Protein AF-A0A962DKM2-F1 (afdb_monomer)

pLDDT: mean 96.48, std 3.52, range [67.44, 98.88]

Solvent-accessible surface area (backbone atoms only — not comparable to full-atom values): 12649 Å² total; per-residue (Å²): 102,59,80,51,62,28,50,78,74,61,40,82,75,73,42,46,67,55,30,31,30,33,75,47,81,51,30,32,48,28,97,83,24,43,56,52,39,40,40,31,45,58,70,40,91,52,26,24,33,35,40,35,43,37,40,41,77,65,50,57,64,48,59,46,100,91,48,75,34,83,58,64,44,79,69,43,56,29,37,32,33,25,34,65,81,43,91,87,42,51,77,78,46,73,25,74,50,91,85,51,58,58,28,64,48,77,48,75,44,59,49,66,40,51,37,22,46,34,41,38,56,65,78,75,36,70,42,52,39,39,38,39,41,36,54,38,56,7,73,52,65,10,73,38,33,37,73,72,13,23,26,34,80,49,60,26,15,78,75,35,39,30,75,52,64,45,52,60,49,47,80,83,70,72,32,38,13,28,71,38,40,36,43,71,71,69,76,88,46,60,15,46,72,65,20,53,52,45,44,60,72,28,52,76,32,70,38,65,68,46,27,22,49,38,63,83,50,58,12,45,73,69,24,51,51,50,42,60,76,33,55,75,33,57,50,37,54,42,40,57,40,129

Structure (mmCIF, N/CA/C/O backbone):
data_AF-A0A962DKM2-F1
#
_entry.id   AF-A0A962DKM2-F1
#
loop_
_atom_site.group_PDB
_atom_site.id
_atom_site.type_symbol
_atom_site.label_atom_id
_atom_site.label_alt_id
_atom_site.label_comp_id
_atom_site.label_asym_id
_atom_site.label_entity_id
_atom_site.label_seq_id
_atom_site.pdbx_PDB_ins_code
_atom_site.Cartn_x
_atom_site.Cartn_y
_atom_site.Cartn_z
_atom_site.occupancy
_atom_site.B_iso_or_equiv
_atom_site.auth_seq_id
_atom_site.auth_comp_id
_atom_site.auth_asym_id
_atom_site.auth_atom_id
_atom_site.pdbx_PDB_model_num
ATOM 1 N N . GLY A 1 1 ? -15.759 -1.237 -0.785 1.00 67.44 1 GLY A N 1
ATOM 2 C CA . GLY A 1 1 ? -16.765 -2.069 -0.108 1.00 67.44 1 GLY A CA 1
ATOM 3 C C . GLY A 1 1 ? -17.622 -1.193 0.771 1.00 67.44 1 GLY A C 1
ATOM 4 O O . GLY A 1 1 ? -17.519 0.024 0.666 1.00 67.44 1 GLY A O 1
ATOM 5 N N . GLY A 1 2 ? -18.477 -1.811 1.579 1.00 91.31 2 GLY A N 1
ATOM 6 C CA . GLY A 1 2 ? -19.271 -1.132 2.603 1.00 91.31 2 GLY A CA 1
ATOM 7 C C . GLY A 1 2 ? -18.749 -1.424 4.008 1.00 91.31 2 GLY A C 1
ATOM 8 O O . GLY A 1 2 ? -17.611 -1.877 4.164 1.00 91.31 2 GLY A O 1
ATOM 9 N N . GLU A 1 3 ? -19.614 -1.180 4.986 1.00 95.81 3 GLU A N 1
ATOM 10 C CA . GLU A 1 3 ? -19.409 -1.520 6.393 1.00 95.81 3 GLU A CA 1
ATOM 11 C C . GLU A 1 3 ? -19.300 -3.039 6.582 1.00 95.81 3 GLU A C 1
ATOM 13 O O . GLU A 1 3 ? -20.071 -3.800 5.985 1.00 95.81 3 GLU A O 1
ATOM 18 N N . GLN A 1 4 ? -18.325 -3.486 7.371 1.00 96.88 4 GLN A N 1
ATOM 19 C CA . GLN A 1 4 ? -18.063 -4.896 7.640 1.00 96.88 4 GLN A CA 1
ATOM 20 C C . GLN A 1 4 ? -17.583 -5.078 9.074 1.00 96.88 4 GLN A C 1
ATOM 22 O O . GLN A 1 4 ? -16.469 -4.683 9.398 1.00 96.88 4 GLN A O 1
ATOM 27 N N . ALA A 1 5 ? -18.411 -5.744 9.875 1.00 95.81 5 ALA A N 1
ATOM 28 C CA . ALA A 1 5 ? -18.159 -5.975 11.287 1.00 95.81 5 ALA A CA 1
ATOM 29 C C . ALA A 1 5 ? -16.862 -6.761 11.557 1.00 95.81 5 ALA A C 1
ATOM 31 O O . ALA A 1 5 ? -16.399 -7.571 10.736 1.00 95.81 5 ALA A O 1
ATOM 32 N N . SER A 1 6 ? -16.336 -6.579 12.763 1.00 97.38 6 SER A N 1
ATOM 33 C CA . SER A 1 6 ? -15.312 -7.439 13.349 1.00 97.38 6 SER A CA 1
ATOM 34 C C . SER A 1 6 ? -15.795 -8.891 13.543 1.00 97.38 6 SER A C 1
ATOM 36 O O . SER A 1 6 ? -16.991 -9.207 13.525 1.00 97.38 6 SER A O 1
ATOM 38 N N . THR A 1 7 ? -14.854 -9.814 13.746 1.00 96.81 7 THR A N 1
ATOM 39 C CA . THR A 1 7 ? -15.156 -11.215 14.092 1.00 96.81 7 THR A CA 1
ATOM 40 C C . THR A 1 7 ? -15.912 -11.305 15.420 1.00 96.81 7 THR A C 1
ATOM 42 O O . THR A 1 7 ? -16.843 -12.100 15.558 1.00 96.81 7 THR A O 1
ATOM 45 N N . GLU A 1 8 ? -15.532 -10.475 16.387 1.00 95.88 8 GLU A N 1
ATOM 46 C CA . GLU A 1 8 ? -16.122 -10.386 17.719 1.00 95.88 8 GLU A CA 1
ATOM 47 C C . GLU A 1 8 ? -17.570 -9.871 17.676 1.00 95.88 8 GLU A C 1
ATOM 49 O O . GLU A 1 8 ? -18.394 -10.317 18.475 1.00 95.88 8 GLU A O 1
ATOM 54 N N . ASP A 1 9 ? -17.913 -9.059 16.673 1.00 94.25 9 ASP A N 1
ATOM 55 C CA . ASP A 1 9 ? -19.278 -8.587 16.396 1.00 94.25 9 ASP A CA 1
ATOM 56 C C . ASP A 1 9 ? -20.065 -9.492 15.438 1.00 94.25 9 ASP A C 1
ATOM 58 O O . ASP A 1 9 ? -21.135 -9.137 14.938 1.00 94.25 9 ASP A O 1
ATOM 62 N N . GLY A 1 10 ? -19.576 -10.714 15.217 1.00 90.69 10 GLY A N 1
ATOM 63 C CA . GLY A 1 10 ? -20.322 -11.761 14.531 1.00 90.69 10 GLY A CA 1
ATOM 64 C C . GLY A 1 10 ? -20.208 -11.728 13.011 1.00 90.69 10 GLY A C 1
ATOM 65 O O . GLY A 1 10 ? -2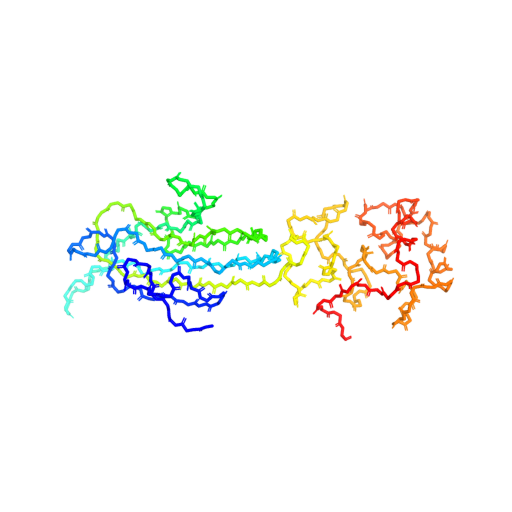1.120 -12.208 12.330 1.00 90.69 10 GLY A O 1
ATOM 66 N N . ASN A 1 11 ? -19.104 -11.211 12.459 1.00 90.81 11 ASN A N 1
ATOM 67 C CA . ASN A 1 11 ? -18.822 -11.326 11.031 1.00 90.81 11 ASN A CA 1
ATOM 68 C C . ASN A 1 11 ? -18.795 -12.795 10.572 1.00 90.81 11 ASN A C 1
ATOM 70 O O . ASN A 1 11 ? -17.815 -13.524 10.729 1.00 90.81 11 ASN A O 1
ATOM 74 N N . ALA A 1 12 ? -19.898 -13.218 9.956 1.00 76.75 12 ALA A N 1
ATOM 75 C CA . ALA A 1 12 ? -20.109 -14.584 9.497 1.00 76.75 12 ALA A CA 1
ATOM 76 C C . ALA A 1 12 ? -19.355 -14.924 8.199 1.00 76.75 12 ALA A C 1
ATOM 78 O O . ALA A 1 12 ? -19.291 -16.097 7.831 1.00 76.75 12 ALA A O 1
ATOM 79 N N . ALA A 1 13 ? -18.807 -13.929 7.490 1.00 77.50 13 ALA A N 1
ATOM 80 C CA . ALA A 1 13 ? -18.103 -14.149 6.228 1.00 77.50 13 ALA A CA 1
ATOM 81 C C . ALA A 1 13 ? -16.715 -14.785 6.423 1.00 77.50 13 ALA A C 1
ATOM 83 O O . ALA A 1 13 ? -16.142 -15.305 5.468 1.00 77.50 13 ALA A O 1
ATOM 84 N N . GLY A 1 14 ? -16.166 -14.749 7.642 1.00 84.62 14 GLY A N 1
ATOM 85 C CA . GLY A 1 14 ? -14.842 -15.282 7.974 1.00 84.62 14 GLY A CA 1
ATOM 86 C C . GLY A 1 14 ? -13.675 -14.399 7.518 1.00 84.62 14 GLY A C 1
ATOM 87 O O . GLY A 1 14 ? -12.676 -14.344 8.224 1.00 84.62 14 GLY A O 1
ATOM 88 N N . SER A 1 15 ? -13.824 -13.664 6.412 1.00 95.19 15 SER A N 1
ATOM 89 C CA . SER A 1 15 ? -12.921 -12.595 5.973 1.00 95.19 15 SER A CA 1
ATOM 90 C C . SER A 1 15 ? -13.709 -11.361 5.548 1.00 95.19 15 SER A C 1
ATOM 92 O O . SER A 1 15 ? -14.813 -11.464 5.009 1.00 95.19 15 SER A O 1
ATOM 94 N N . VAL A 1 16 ? -13.119 -10.185 5.746 1.00 97.12 16 VAL A N 1
ATOM 95 C CA . VAL A 1 16 ? -13.608 -8.945 5.149 1.00 97.12 16 VAL A CA 1
ATOM 96 C C . VAL A 1 16 ? -13.233 -8.854 3.666 1.00 97.12 16 VAL A C 1
ATOM 98 O O . VAL A 1 16 ? -12.337 -9.526 3.164 1.00 97.12 16 VAL A O 1
ATOM 101 N N . SER A 1 17 ? -13.918 -7.976 2.947 1.00 96.31 17 SER A N 1
ATOM 102 C CA . SER A 1 17 ? -13.605 -7.572 1.579 1.00 96.31 17 SER A CA 1
ATOM 103 C C . SER A 1 17 ? -12.292 -6.793 1.546 1.00 96.31 17 SER A C 1
ATOM 105 O O . SER A 1 17 ? -11.992 -6.045 2.476 1.00 96.31 17 SER A O 1
ATOM 107 N N . GLY A 1 18 ? -11.574 -6.840 0.421 1.00 96.19 18 GLY A N 1
ATOM 108 C CA . GLY A 1 18 ? -10.304 -6.121 0.267 1.00 96.19 18 GLY A CA 1
ATOM 109 C C . GLY A 1 18 ? -10.399 -4.591 0.315 1.00 96.19 18 GLY A C 1
ATOM 110 O O . GLY A 1 18 ? -9.376 -3.933 0.362 1.00 96.19 18 GLY A O 1
ATOM 111 N N . ARG A 1 19 ? -11.593 -3.993 0.312 1.00 97.25 19 ARG A N 1
ATOM 112 C CA . ARG A 1 19 ? -11.799 -2.563 0.599 1.00 97.25 19 ARG A CA 1
ATOM 113 C C . ARG A 1 19 ? -13.041 -2.417 1.464 1.00 97.25 19 ARG A C 1
ATOM 115 O O . ARG A 1 19 ? -14.098 -2.910 1.053 1.00 97.25 19 ARG A O 1
ATOM 122 N N . GLY A 1 20 ? -12.967 -1.707 2.580 1.00 97.50 20 GLY A N 1
ATOM 123 C CA . GLY A 1 20 ? -14.097 -1.576 3.496 1.00 97.50 20 GLY A CA 1
ATOM 124 C C . GLY A 1 20 ? -13.836 -0.624 4.651 1.00 97.50 20 GLY A C 1
ATOM 125 O O . GLY A 1 20 ? -12.782 0.005 4.730 1.00 97.50 20 GLY A O 1
ATOM 126 N N . PHE A 1 21 ? -14.834 -0.524 5.517 1.00 98.44 21 PHE A N 1
ATOM 127 C CA . PHE A 1 21 ? -14.711 0.135 6.804 1.00 98.44 21 PHE A CA 1
ATOM 128 C C . PHE A 1 21 ? -15.531 -0.614 7.854 1.00 98.44 21 PHE A C 1
ATOM 130 O O . PHE A 1 21 ? -16.374 -1.438 7.498 1.00 98.44 21 PHE A O 1
ATOM 137 N N . ASP A 1 22 ? -15.301 -0.306 9.121 1.00 98.12 22 ASP A N 1
ATOM 138 C CA . ASP A 1 22 ? -16.180 -0.654 10.228 1.00 98.12 22 ASP A CA 1
ATOM 139 C C . ASP A 1 22 ? -16.327 0.540 11.168 1.00 98.12 22 ASP A C 1
ATOM 141 O O . ASP A 1 22 ? -15.385 1.321 11.351 1.00 98.12 22 ASP A O 1
ATOM 145 N N . TYR A 1 23 ? -17.514 0.679 11.743 1.00 97.81 23 TYR A N 1
ATOM 146 C CA . TYR A 1 23 ? -17.768 1.567 12.863 1.00 97.81 23 TYR A CA 1
ATOM 147 C C . TYR A 1 23 ? -18.246 0.720 14.037 1.00 97.81 23 TYR A C 1
ATOM 149 O O . TYR A 1 23 ? -19.378 0.241 14.054 1.00 97.81 23 TYR A O 1
ATOM 157 N N . ASP A 1 24 ? -17.388 0.575 15.042 1.00 97.50 24 ASP A N 1
ATOM 158 C CA . ASP A 1 24 ? -17.732 -0.128 16.271 1.00 97.50 24 ASP A CA 1
ATOM 159 C C . ASP A 1 24 ? -18.210 0.906 17.303 1.00 97.50 24 ASP A C 1
ATOM 161 O O . ASP A 1 24 ? -17.408 1.717 17.776 1.00 97.50 24 ASP A O 1
ATOM 165 N N . PRO A 1 25 ? -19.505 0.919 17.671 1.00 96.38 25 PRO A N 1
ATOM 166 C CA . PRO A 1 25 ? -20.055 1.895 18.609 1.00 96.38 25 PRO A CA 1
ATOM 167 C C . PRO A 1 25 ? -19.719 1.586 20.080 1.00 96.38 25 PRO A C 1
ATOM 169 O O . PRO A 1 25 ? -20.103 2.346 20.979 1.00 96.38 25 PRO A O 1
ATOM 172 N N . ALA A 1 26 ? -19.117 0.429 20.375 1.00 95.94 26 ALA A N 1
ATOM 173 C CA . ALA A 1 26 ? -18.930 -0.061 21.731 1.00 95.94 26 ALA A CA 1
ATOM 174 C C . ALA A 1 26 ? -17.726 -1.009 21.844 1.00 95.94 26 ALA A C 1
ATOM 176 O O . ALA A 1 26 ? -17.884 -2.222 21.968 1.00 95.94 26 ALA A O 1
ATOM 177 N N . PHE A 1 27 ? -16.545 -0.416 22.010 1.00 98.00 27 PHE A N 1
ATOM 178 C CA . PHE A 1 27 ? -15.256 -1.082 2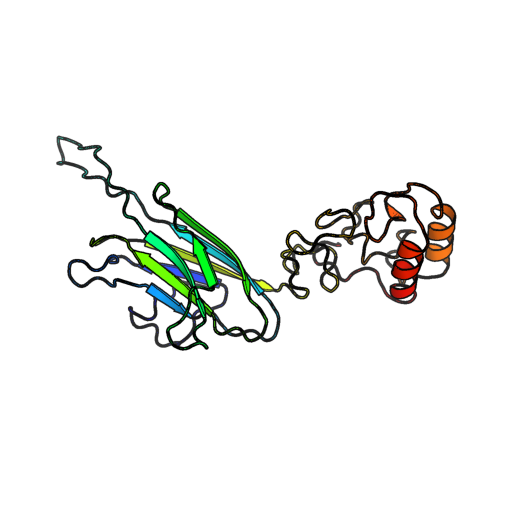2.167 1.00 98.00 27 PHE A CA 1
ATOM 179 C C . PHE A 1 27 ? -14.538 -0.715 23.480 1.00 98.00 27 PHE A C 1
ATOM 181 O O . PHE A 1 27 ? -14.859 0.282 24.125 1.00 98.00 27 PHE A O 1
ATOM 188 N N . GLY A 1 28 ? -13.556 -1.516 23.904 1.00 96.81 28 GLY A N 1
ATOM 189 C CA . GLY A 1 28 ? -12.633 -1.195 25.005 1.00 96.81 28 GLY A CA 1
ATOM 190 C C . GLY A 1 28 ? -12.729 -2.110 26.235 1.00 96.81 28 GLY A C 1
ATOM 191 O O . GLY A 1 28 ? -12.016 -1.910 27.224 1.00 96.81 28 GLY A O 1
ATOM 192 N N . GLY A 1 29 ? -13.563 -3.150 26.196 1.00 96.69 29 GLY A N 1
ATOM 193 C CA . GLY A 1 29 ? -13.686 -4.168 27.244 1.00 96.69 29 GLY A CA 1
ATOM 194 C C . GLY A 1 29 ? -14.472 -3.768 28.500 1.00 96.69 29 GLY A C 1
ATOM 195 O O . GLY A 1 29 ? -14.493 -4.547 29.456 1.00 96.69 29 GLY A O 1
ATOM 196 N N . ALA A 1 30 ? -15.090 -2.583 28.555 1.00 97.12 30 ALA A N 1
ATOM 197 C CA . ALA A 1 30 ? -15.966 -2.186 29.660 1.00 97.12 30 ALA A CA 1
ATOM 198 C C . ALA A 1 30 ? -17.448 -2.378 29.320 1.00 97.12 30 ALA A C 1
ATOM 200 O O . ALA A 1 30 ? -17.891 -2.194 28.194 1.00 97.12 30 ALA A O 1
ATOM 201 N N . SER A 1 31 ? -18.271 -2.662 30.332 1.00 95.25 31 SER A N 1
ATOM 202 C CA . SER A 1 31 ? -19.731 -2.793 30.159 1.00 95.25 31 SER A CA 1
ATOM 203 C C . SER A 1 31 ? -20.145 -3.820 29.092 1.00 95.25 31 SER A C 1
ATOM 205 O O . SER A 1 31 ? -21.164 -3.643 28.428 1.00 95.25 31 SER A O 1
ATOM 207 N N . GLY A 1 32 ? -19.345 -4.879 28.926 1.00 92.06 32 GLY A N 1
ATOM 208 C CA . GLY A 1 32 ? -19.589 -5.941 27.952 1.00 92.06 32 GLY A CA 1
ATOM 209 C C . GLY A 1 32 ? -19.180 -5.615 26.513 1.00 92.06 32 GLY A C 1
ATOM 210 O O . GLY A 1 32 ? -19.526 -6.401 25.641 1.00 92.06 32 GLY A O 1
ATOM 211 N N . SER A 1 33 ? -18.477 -4.500 26.258 1.00 96.75 33 SER A N 1
ATOM 212 C CA . SER A 1 33 ? -17.869 -4.240 24.946 1.00 96.75 33 SER A CA 1
ATOM 213 C C . SER A 1 33 ? -16.729 -5.204 24.631 1.00 96.75 33 SER A C 1
ATOM 215 O O . SER A 1 33 ? -16.091 -5.756 25.537 1.00 96.75 33 SER A O 1
ATOM 217 N N . ASN A 1 34 ? -16.430 -5.346 23.342 1.00 95.06 34 ASN A N 1
ATOM 218 C CA . ASN A 1 34 ? -15.295 -6.125 22.864 1.00 95.06 34 ASN A CA 1
ATOM 219 C C . ASN A 1 34 ? -13.975 -5.532 23.376 1.00 95.06 34 ASN A C 1
ATOM 221 O O . ASN A 1 34 ? -13.845 -4.320 23.566 1.00 95.06 34 ASN A O 1
ATOM 225 N N . SER A 1 35 ? -12.980 -6.385 23.625 1.00 96.06 35 SER A N 1
ATOM 226 C CA . SER A 1 35 ? -11.614 -5.958 23.980 1.00 96.06 35 SER A CA 1
ATOM 227 C C . SER A 1 35 ? -10.621 -6.051 22.821 1.00 96.06 35 SER A C 1
ATOM 229 O O . SER A 1 35 ? -9.494 -5.581 22.959 1.00 96.06 35 SER A O 1
ATOM 231 N N . ALA A 1 36 ? -11.028 -6.689 21.726 1.00 97.38 36 ALA A N 1
ATOM 232 C CA . ALA A 1 36 ? -10.315 -6.777 20.461 1.00 97.38 36 ALA A CA 1
ATOM 233 C C . ALA A 1 36 ? -11.346 -6.776 19.325 1.00 97.38 36 ALA A C 1
ATOM 235 O O . ALA A 1 36 ? -12.455 -7.269 19.525 1.00 97.38 36 ALA A O 1
ATOM 236 N N . GLY A 1 37 ? -11.005 -6.154 18.201 1.00 98.00 37 GLY A N 1
ATOM 237 C CA . GLY A 1 37 ? -11.806 -6.174 16.979 1.00 98.00 37 GLY A CA 1
ATOM 238 C C . GLY A 1 37 ? -10.942 -6.717 15.853 1.00 98.00 37 GLY A C 1
ATOM 239 O O . GLY A 1 37 ? -9.974 -6.065 15.462 1.00 98.00 37 GLY A O 1
ATOM 240 N N . THR A 1 38 ? -11.243 -7.923 15.382 1.00 98.31 38 THR A N 1
ATOM 241 C CA . THR A 1 38 ? -10.408 -8.684 14.449 1.00 98.31 38 THR A CA 1
ATOM 242 C C . THR A 1 38 ? -11.075 -8.785 13.081 1.00 98.31 38 THR A C 1
ATOM 244 O O . THR A 1 38 ? -12.195 -9.282 12.954 1.00 98.31 38 THR A O 1
ATOM 247 N N . TYR A 1 39 ? -10.346 -8.385 12.040 1.00 98.38 39 TYR A N 1
ATOM 248 C CA . TYR A 1 39 ? -10.807 -8.304 10.655 1.00 98.38 39 TYR A CA 1
ATOM 249 C C . TYR A 1 39 ? -9.883 -9.131 9.750 1.00 98.38 39 TYR A C 1
ATOM 251 O O . TYR A 1 39 ? -8.890 -8.603 9.235 1.00 98.38 39 TYR A O 1
ATOM 259 N N . PRO A 1 40 ? -10.155 -10.437 9.567 1.00 98.25 40 PRO A N 1
ATOM 260 C CA . PRO A 1 40 ? -9.362 -11.278 8.678 1.00 98.25 40 PRO A CA 1
ATOM 261 C C . PRO A 1 40 ? -9.426 -10.761 7.244 1.00 98.25 40 PRO A C 1
ATOM 263 O O . PRO A 1 40 ? -10.507 -10.593 6.682 1.00 98.25 40 PRO A O 1
ATOM 266 N N . LEU A 1 41 ? -8.269 -10.494 6.652 1.00 98.19 41 LEU A N 1
ATOM 267 C CA . LEU A 1 41 ? -8.154 -9.996 5.287 1.00 98.19 41 LEU A CA 1
ATOM 268 C C . LEU A 1 41 ? -8.416 -11.133 4.280 1.00 98.19 41 LEU A C 1
ATOM 270 O O . LEU A 1 41 ? -8.299 -12.314 4.630 1.00 98.19 41 LEU A O 1
ATOM 274 N N . PRO A 1 42 ? -8.801 -10.818 3.030 1.00 97.00 42 PRO A N 1
ATOM 275 C CA . PRO A 1 42 ? -8.869 -11.824 1.980 1.00 97.00 42 PRO A CA 1
ATOM 276 C C . PRO A 1 42 ? -7.468 -12.366 1.668 1.00 97.00 42 PRO A C 1
ATOM 278 O O . PRO A 1 42 ? -6.481 -11.634 1.699 1.00 97.00 42 PRO A O 1
ATOM 281 N N . ILE A 1 43 ? -7.396 -13.655 1.340 1.00 97.12 43 ILE A N 1
ATOM 282 C CA . ILE A 1 43 ? -6.154 -14.309 0.919 1.00 97.12 43 ILE A CA 1
ATOM 283 C C . ILE A 1 43 ? -6.041 -14.164 -0.598 1.00 97.12 43 ILE A C 1
ATOM 285 O O . ILE A 1 43 ? -6.835 -14.744 -1.342 1.00 97.12 43 ILE A O 1
ATOM 289 N N . ASP A 1 44 ? -5.053 -13.403 -1.054 1.00 96.62 44 ASP A N 1
ATOM 290 C CA . ASP A 1 44 ? -4.811 -13.146 -2.472 1.00 96.62 44 ASP A CA 1
ATOM 291 C C . ASP A 1 44 ? -3.626 -13.967 -3.008 1.00 96.62 44 ASP A C 1
ATOM 293 O O . ASP A 1 44 ? -2.670 -14.264 -2.298 1.00 96.62 44 ASP A O 1
ATOM 297 N N . VAL A 1 45 ? -3.676 -14.343 -4.291 1.00 96.75 45 VAL A N 1
ATOM 298 C CA . VAL A 1 45 ? -2.610 -15.123 -4.966 1.00 96.75 45 VAL A CA 1
ATOM 299 C C . VAL A 1 45 ? -1.419 -14.276 -5.418 1.00 96.75 45 VAL A C 1
ATOM 301 O O . VAL A 1 45 ? -0.398 -14.821 -5.831 1.00 96.75 45 VAL A O 1
ATOM 304 N N . LYS A 1 46 ? -1.564 -12.953 -5.364 1.00 96.19 46 LYS A N 1
ATOM 305 C CA . LYS A 1 46 ? -0.526 -11.961 -5.640 1.00 96.19 46 LYS A CA 1
ATOM 306 C C . LYS A 1 46 ? -0.351 -11.066 -4.411 1.00 96.19 46 LYS A C 1
ATOM 308 O O . LYS A 1 46 ? -1.302 -10.973 -3.628 1.00 96.19 46 LYS A O 1
ATOM 313 N N . PRO A 1 47 ? 0.814 -10.420 -4.241 1.00 97.88 47 PRO A N 1
ATOM 314 C CA . PRO A 1 47 ? 0.989 -9.443 -3.180 1.00 97.88 47 PRO A CA 1
ATOM 315 C C . PRO A 1 47 ? -0.004 -8.284 -3.321 1.00 97.88 47 PRO A C 1
ATOM 317 O O . PRO A 1 47 ? -0.554 -8.021 -4.397 1.00 97.88 47 PRO A O 1
ATOM 320 N N . ARG A 1 48 ? -0.297 -7.644 -2.190 1.00 98.25 48 ARG A N 1
ATOM 321 C CA . ARG A 1 48 ? -1.200 -6.497 -2.113 1.00 98.25 48 ARG A CA 1
ATOM 322 C C . ARG A 1 48 ? -0.616 -5.428 -1.217 1.00 98.25 48 ARG A C 1
ATOM 324 O O . ARG A 1 48 ? -0.162 -5.743 -0.122 1.00 98.25 48 ARG A O 1
ATOM 331 N N . LEU A 1 49 ? -0.738 -4.169 -1.605 1.00 98.44 49 LEU A N 1
ATOM 332 C CA . LEU A 1 49 ? -0.453 -3.057 -0.712 1.00 98.44 49 LEU A CA 1
ATOM 333 C C . LEU A 1 49 ? -1.659 -2.813 0.204 1.00 98.44 49 LEU A C 1
ATOM 335 O O . LEU A 1 49 ? -2.744 -2.452 -0.262 1.00 98.44 49 LEU A O 1
ATOM 339 N N . LEU A 1 50 ? -1.475 -3.029 1.506 1.00 98.56 50 LEU A N 1
ATOM 340 C CA . LEU A 1 50 ? -2.446 -2.707 2.547 1.00 98.56 50 LEU A CA 1
ATOM 341 C C . LEU A 1 50 ? -2.257 -1.268 3.000 1.00 98.56 50 LEU A C 1
ATOM 343 O O . LEU A 1 50 ? -1.183 -0.890 3.465 1.00 98.56 50 LEU A O 1
ATOM 347 N N . THR A 1 51 ? -3.346 -0.511 2.962 1.00 98.06 51 THR A N 1
ATOM 348 C CA . THR A 1 51 ? -3.479 0.759 3.668 1.00 98.06 51 THR A CA 1
ATOM 349 C C . THR A 1 51 ? -4.650 0.657 4.637 1.00 98.06 51 THR A C 1
ATOM 351 O O . THR A 1 51 ? -5.730 0.186 4.276 1.00 98.06 51 THR A O 1
ATOM 354 N N . ALA A 1 52 ? -4.436 1.042 5.892 1.00 98.62 52 ALA A N 1
ATOM 355 C CA . ALA A 1 52 ? -5.470 1.026 6.917 1.00 98.62 52 ALA A CA 1
ATOM 356 C C . ALA A 1 52 ? -5.317 2.211 7.870 1.00 98.62 52 ALA A C 1
ATOM 358 O O . ALA A 1 52 ? -4.198 2.590 8.214 1.00 98.62 52 ALA A O 1
ATOM 359 N N . ALA A 1 53 ? -6.449 2.760 8.301 1.00 98.75 53 ALA A N 1
ATOM 360 C CA . ALA A 1 53 ? -6.525 3.867 9.241 1.00 98.75 53 ALA A CA 1
ATOM 361 C C . ALA A 1 53 ? -7.603 3.582 10.290 1.00 98.75 53 ALA A C 1
ATOM 363 O O . ALA A 1 53 ? -8.775 3.391 9.958 1.00 98.75 53 ALA A O 1
ATOM 364 N N . LEU A 1 54 ? -7.194 3.564 11.552 1.00 98.88 54 LEU A N 1
ATOM 365 C CA . LEU A 1 54 ? -8.052 3.545 12.729 1.00 98.88 54 LEU A CA 1
ATOM 366 C C . LEU A 1 54 ? -8.141 4.971 13.268 1.00 98.88 54 LEU A C 1
ATOM 368 O O . LEU A 1 54 ? -7.117 5.628 13.421 1.00 98.88 54 LEU A O 1
ATOM 372 N N . VAL A 1 55 ? -9.346 5.444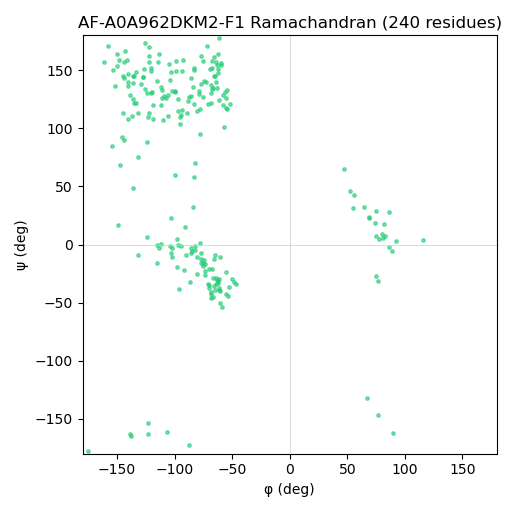 13.569 1.00 98.69 55 VAL A N 1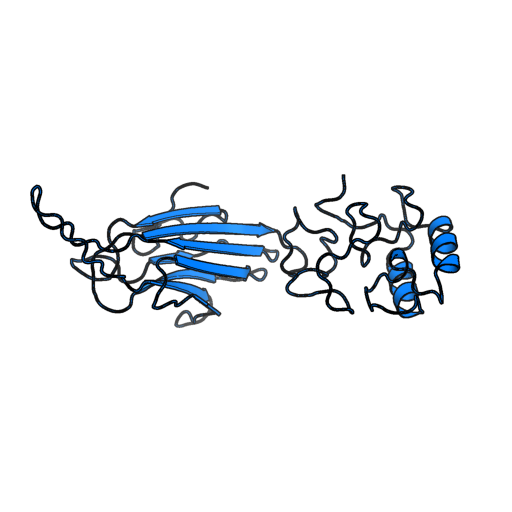
ATOM 373 C CA . VAL A 1 55 ? -9.596 6.794 14.086 1.00 98.69 55 VAL A CA 1
ATOM 374 C C . VAL A 1 55 ? -10.669 6.738 15.164 1.00 98.69 55 VAL A C 1
ATOM 376 O O . VAL A 1 55 ? -11.676 6.046 15.017 1.00 98.69 55 VAL A O 1
ATOM 379 N N . TRP A 1 56 ? -10.494 7.506 16.235 1.00 98.50 56 TRP A N 1
ATOM 380 C CA . TRP A 1 56 ? -11.521 7.694 17.259 1.00 98.50 56 TRP A CA 1
ATOM 381 C C . TRP A 1 56 ? -11.537 9.136 17.753 1.00 98.50 56 TRP A C 1
ATOM 383 O O . TRP A 1 56 ? -10.573 9.885 17.606 1.00 98.50 56 TRP A O 1
ATOM 393 N N . ASN A 1 57 ? -12.650 9.560 18.341 1.00 97.12 57 ASN A N 1
ATOM 394 C CA . ASN A 1 57 ? -12.731 10.881 18.959 1.00 97.12 57 ASN A CA 1
ATOM 395 C C . ASN A 1 57 ? -12.151 10.847 20.377 1.00 97.12 57 ASN A C 1
ATOM 397 O O . ASN A 1 57 ? -12.216 9.821 21.050 1.00 97.12 57 ASN A O 1
ATOM 401 N N . LEU A 1 58 ? -11.626 11.971 20.870 1.00 96.44 58 LEU A N 1
ATOM 402 C CA . LEU A 1 58 ? -11.316 12.089 22.297 1.00 96.44 58 LEU A CA 1
ATOM 403 C C . LEU A 1 58 ? -12.615 12.047 23.112 1.00 96.44 58 LEU A C 1
ATOM 405 O O . LEU A 1 58 ? -13.633 12.615 22.711 1.00 96.44 58 LEU A O 1
ATOM 409 N N . ASP A 1 59 ? -12.554 11.438 24.293 1.00 94.75 59 ASP A N 1
ATOM 410 C CA . ASP A 1 59 ? -13.665 11.418 25.239 1.00 94.75 59 ASP A CA 1
ATOM 411 C C . ASP A 1 59 ? -13.739 12.758 25.974 1.00 94.75 59 ASP A C 1
ATOM 413 O O . ASP A 1 59 ? -13.004 13.017 26.933 1.00 94.75 59 ASP A O 1
ATOM 417 N N . ILE A 1 60 ? -14.583 13.650 25.453 1.00 94.75 60 ILE A N 1
ATOM 418 C CA . ILE A 1 60 ? -14.849 14.960 26.038 1.00 94.75 60 ILE A CA 1
ATOM 419 C C . ILE A 1 60 ? -15.891 14.796 27.135 1.00 94.75 60 ILE A C 1
ATOM 421 O O . ILE A 1 60 ? -17.029 14.414 26.869 1.00 94.75 60 ILE A O 1
ATOM 425 N N . ASN A 1 61 ? -15.536 15.186 28.361 1.00 94.75 61 ASN A N 1
ATOM 426 C CA . ASN A 1 61 ? -16.436 15.102 29.509 1.00 94.75 61 ASN A CA 1
ATOM 427 C C . ASN A 1 61 ? -17.789 15.780 29.244 1.00 94.75 61 ASN A C 1
ATOM 429 O O . ASN A 1 61 ? -18.817 15.328 29.743 1.00 94.75 61 ASN A O 1
ATOM 433 N N . GLY A 1 62 ? -17.783 16.889 28.501 1.00 92.81 62 GLY A N 1
ATOM 434 C CA . GLY A 1 62 ? -18.979 17.590 28.036 1.00 92.81 62 GLY A CA 1
ATOM 435 C C . GLY A 1 62 ? -19.684 18.397 29.127 1.00 92.81 62 GLY A C 1
ATOM 436 O O . GLY A 1 62 ? -20.275 19.434 28.836 1.00 92.81 62 GLY A O 1
ATOM 437 N N . GLY A 1 63 ? -19.549 18.001 30.394 1.00 93.81 63 GLY A N 1
ATOM 438 C CA . GLY A 1 63 ? -20.142 18.678 31.538 1.00 93.81 63 GLY A CA 1
ATOM 439 C C . GLY A 1 63 ? -21.666 18.575 31.535 1.00 93.81 63 GLY A C 1
ATOM 440 O O . GLY A 1 63 ? -22.234 17.495 31.389 1.00 93.81 63 GLY A O 1
ATOM 441 N N . THR A 1 64 ? -22.343 19.703 31.738 1.00 94.25 64 THR A N 1
ATOM 442 C CA . THR A 1 64 ? -23.810 19.798 31.713 1.00 94.25 64 THR A CA 1
ATOM 443 C C . THR A 1 64 ? -24.269 20.808 30.666 1.00 94.25 64 THR A C 1
ATOM 445 O O . THR A 1 64 ? -23.477 21.598 30.158 1.00 94.25 64 THR A O 1
ATOM 448 N N . ALA A 1 65 ? -25.576 20.848 30.384 1.00 92.56 65 ALA A N 1
ATOM 449 C CA . ALA A 1 65 ? -26.161 21.750 29.386 1.00 92.56 65 ALA A CA 1
ATOM 450 C C . ALA A 1 65 ? -25.844 23.246 29.604 1.00 92.56 65 ALA A C 1
ATOM 452 O O . ALA A 1 65 ? -25.894 24.023 28.655 1.00 92.56 65 ALA A O 1
ATOM 453 N N . THR A 1 66 ? -25.529 23.663 30.834 1.00 95.50 66 THR A N 1
ATOM 454 C CA . THR A 1 66 ? -25.212 25.061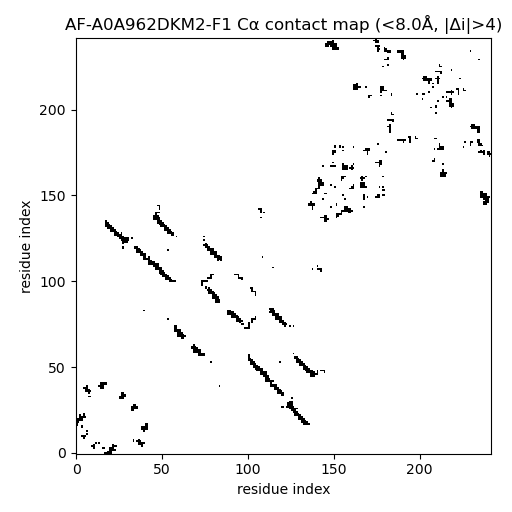 31.177 1.00 95.50 66 THR A CA 1
ATOM 455 C C . THR A 1 66 ? -23.765 25.273 31.617 1.00 95.50 66 THR A C 1
ATOM 457 O O . THR A 1 66 ? -23.390 26.403 31.917 1.00 95.50 66 THR A O 1
ATOM 460 N N . ASN A 1 67 ? -22.961 24.211 31.710 1.00 96.19 67 ASN A N 1
ATOM 461 C CA . ASN A 1 67 ? -21.562 24.296 32.114 1.00 96.19 67 ASN A CA 1
ATOM 462 C C . ASN A 1 67 ? -20.743 23.245 31.365 1.00 96.19 67 ASN A C 1
ATOM 464 O O . ASN A 1 67 ? -20.636 22.097 31.804 1.00 96.19 67 ASN A O 1
ATOM 468 N N . PHE A 1 68 ? -20.183 23.651 30.229 1.00 96.19 68 PHE A N 1
ATOM 469 C CA . PHE A 1 68 ? -19.341 22.788 29.415 1.00 96.19 68 PHE A CA 1
ATOM 470 C C . PHE A 1 68 ? -18.028 22.477 30.136 1.00 96.19 68 PHE A C 1
ATOM 472 O O . PHE A 1 68 ? -17.333 23.384 30.597 1.00 96.19 68 PHE A O 1
ATOM 479 N N . ASN A 1 69 ? -17.676 21.194 30.199 1.00 96.56 69 ASN A N 1
ATOM 480 C CA . ASN A 1 69 ? -16.383 20.749 30.702 1.00 96.56 69 ASN A CA 1
ATOM 481 C C . ASN A 1 69 ? -15.491 20.305 29.529 1.00 96.56 69 ASN A C 1
ATOM 483 O O . ASN A 1 69 ? -15.764 19.256 28.940 1.00 96.56 69 ASN A O 1
ATOM 487 N N . PRO A 1 70 ? -14.419 21.055 29.208 1.00 95.56 70 PRO A N 1
ATOM 488 C CA . PRO A 1 70 ? -13.520 20.732 28.104 1.00 95.56 70 PRO A CA 1
ATOM 489 C C . PRO A 1 70 ? -12.519 19.613 28.428 1.00 95.56 70 PRO A C 1
ATOM 491 O O . PRO A 1 70 ? -11.666 19.323 27.594 1.00 95.56 70 PRO A O 1
ATOM 494 N N . ALA A 1 71 ? -12.554 19.018 29.628 1.00 97.12 71 ALA A N 1
ATOM 495 C CA . ALA A 1 71 ? -11.647 17.932 29.981 1.00 97.12 71 ALA A CA 1
ATOM 496 C C . ALA A 1 71 ? -11.795 16.770 28.988 1.00 97.12 71 ALA A C 1
ATOM 498 O O . ALA A 1 71 ? -12.877 16.198 28.851 1.00 97.12 71 ALA A O 1
ATOM 499 N N . ALA A 1 72 ? -10.696 16.441 28.314 1.00 96.19 72 ALA A N 1
ATOM 500 C CA . ALA A 1 72 ? -10.628 15.416 27.289 1.00 96.19 72 ALA A CA 1
ATOM 501 C C . ALA A 1 72 ? -9.778 14.244 27.781 1.00 96.19 72 ALA A C 1
ATOM 503 O O . ALA A 1 72 ? -8.700 14.448 28.343 1.00 96.19 72 ALA A O 1
ATOM 504 N N . THR A 1 73 ? -10.253 13.024 27.554 1.00 96.50 73 THR A N 1
ATOM 505 C CA . THR A 1 73 ? -9.493 11.798 27.802 1.00 96.50 73 THR A CA 1
ATOM 506 C C . THR A 1 73 ? -9.177 11.142 26.467 1.00 96.50 73 THR A C 1
ATOM 508 O O . THR A 1 73 ? -10.084 10.768 25.724 1.00 96.50 73 THR A O 1
ATOM 511 N N . LEU A 1 74 ? -7.891 10.981 26.164 1.00 97.44 74 LEU A N 1
ATOM 512 C CA . LEU A 1 74 ? -7.466 10.149 25.047 1.00 97.44 74 LEU A CA 1
ATOM 513 C C . LEU A 1 74 ? -7.563 8.682 25.475 1.00 97.44 74 LEU A C 1
ATOM 515 O O . LEU A 1 74 ? -6.909 8.262 26.430 1.00 97.44 74 LEU A O 1
ATOM 519 N N . ARG A 1 75 ? -8.433 7.920 24.810 1.00 97.31 75 ARG A N 1
ATOM 520 C CA . ARG A 1 75 ? -8.455 6.459 24.930 1.00 97.31 75 ARG A CA 1
ATOM 521 C C . ARG A 1 75 ? -7.305 5.893 24.105 1.00 97.31 75 ARG A C 1
ATOM 523 O O . ARG A 1 75 ? -7.063 6.395 23.018 1.00 97.31 75 ARG A O 1
ATOM 530 N N . ASP A 1 76 ? -6.613 4.897 24.640 1.00 97.75 76 ASP A N 1
ATOM 531 C CA . ASP A 1 76 ? -5.463 4.264 23.993 1.00 97.75 76 ASP A CA 1
ATOM 532 C C . ASP A 1 76 ? -5.957 3.019 23.243 1.00 97.75 76 ASP A C 1
ATOM 534 O O . ASP A 1 76 ? -6.334 2.004 23.852 1.00 97.75 76 ASP A O 1
ATOM 538 N N . LEU A 1 77 ? -6.052 3.175 21.924 1.00 98.50 77 LEU A N 1
ATOM 539 C CA . LEU A 1 77 ? -6.383 2.139 20.959 1.00 98.50 77 LEU A CA 1
ATOM 540 C C . LEU A 1 77 ? -5.175 1.921 20.058 1.00 98.50 77 LEU A C 1
ATOM 542 O O . LEU A 1 77 ? -4.539 2.882 19.652 1.00 98.50 77 LEU A O 1
ATOM 546 N N . ASN A 1 78 ? -4.902 0.668 19.710 1.00 98.62 78 ASN A N 1
ATOM 547 C CA . ASN A 1 78 ? -3.802 0.320 18.817 1.00 98.62 78 ASN A CA 1
ATOM 548 C C . ASN A 1 78 ? -4.340 -0.407 17.587 1.00 98.62 78 ASN A C 1
ATOM 550 O O . ASN A 1 78 ? -5.329 -1.142 17.678 1.00 98.62 78 ASN A O 1
ATOM 554 N N . LEU A 1 79 ? -3.655 -0.243 16.457 1.00 98.81 79 LEU A N 1
ATOM 555 C CA . LEU A 1 79 ? -3.915 -1.003 15.239 1.00 98.81 79 LEU A CA 1
ATOM 556 C C . LEU A 1 79 ? -2.762 -1.974 14.999 1.00 98.81 79 LEU A C 1
ATOM 558 O O . LEU A 1 79 ? -1.598 -1.584 14.977 1.00 98.81 79 LEU A O 1
ATOM 562 N N . GLU A 1 80 ? -3.084 -3.243 14.798 1.00 98.75 80 GLU A N 1
ATOM 563 C CA . GLU A 1 80 ? -2.120 -4.317 14.570 1.00 98.75 80 GLU A CA 1
ATOM 564 C C . GLU A 1 80 ? -2.463 -5.076 13.283 1.00 98.75 80 GLU A C 1
ATOM 566 O O . GLU A 1 80 ? -3.629 -5.202 12.915 1.00 98.75 80 GLU A O 1
ATOM 571 N N . VAL A 1 81 ? -1.451 -5.641 12.627 1.00 98.81 81 VAL A N 1
ATOM 572 C CA . VAL A 1 81 ? -1.605 -6.746 11.676 1.00 98.81 81 VAL A CA 1
ATOM 573 C C . VAL A 1 81 ? -1.112 -8.011 12.351 1.00 98.81 81 VAL A C 1
ATOM 575 O O . VAL A 1 81 ? 0.006 -8.034 12.864 1.00 98.81 81 VAL A O 1
ATOM 578 N N . ILE A 1 82 ? -1.917 -9.068 12.335 1.00 98.75 82 ILE A N 1
ATOM 579 C CA . ILE A 1 82 ? -1.565 -10.371 12.909 1.00 98.75 82 ILE A CA 1
ATOM 580 C C . ILE A 1 82 ? -1.595 -11.478 11.867 1.00 98.75 82 ILE A C 1
ATOM 582 O O . ILE A 1 82 ? -2.379 -11.416 10.922 1.00 98.75 82 ILE A O 1
ATOM 586 N N . ASP A 1 83 ? -0.785 -12.513 12.074 1.00 98.44 83 ASP A N 1
ATOM 587 C CA . ASP A 1 83 ? -0.778 -13.711 11.233 1.00 98.44 83 ASP A CA 1
ATOM 588 C C . ASP A 1 83 ? -1.659 -14.813 11.828 1.00 98.44 83 ASP A C 1
ATOM 590 O O . ASP A 1 83 ? -1.326 -15.419 12.843 1.00 98.44 83 ASP A O 1
ATOM 594 N N . LEU A 1 84 ? -2.792 -15.099 11.190 1.00 97.44 84 LEU A N 1
ATOM 595 C CA . LEU A 1 84 ? -3.734 -16.125 11.631 1.00 97.44 84 LEU A CA 1
ATOM 596 C C . LEU A 1 84 ? -3.288 -17.556 11.295 1.00 97.44 84 LEU A C 1
ATOM 598 O O . LEU A 1 84 ? -3.839 -18.497 11.868 1.00 97.44 84 LEU A O 1
ATOM 602 N N . ALA A 1 85 ? -2.315 -17.753 10.398 1.00 97.06 85 ALA A N 1
ATOM 603 C CA . ALA A 1 85 ? -1.796 -19.088 10.087 1.00 97.06 85 ALA A CA 1
ATOM 604 C C . ALA A 1 85 ? -0.882 -19.633 11.196 1.00 97.06 85 ALA A C 1
ATOM 606 O O . ALA A 1 85 ? -0.657 -20.845 11.277 1.00 97.06 85 ALA A O 1
ATOM 607 N N . VAL A 1 86 ? -0.368 -18.762 12.068 1.00 97.25 86 VAL A N 1
ATOM 608 C CA . VAL A 1 86 ? 0.543 -19.130 13.153 1.00 97.25 86 VAL A CA 1
ATOM 609 C C . VAL A 1 86 ? -0.202 -19.174 14.487 1.00 97.25 86 VAL A C 1
ATOM 611 O O . VAL A 1 86 ? -0.937 -18.260 14.858 1.00 97.25 86 VAL A O 1
ATOM 614 N N . ALA A 1 87 ? 0.005 -20.254 15.246 1.00 96.00 87 ALA A N 1
ATOM 615 C CA . ALA A 1 87 ? -0.605 -20.425 16.562 1.00 96.00 87 ALA A CA 1
ATOM 616 C C . ALA A 1 87 ? -0.261 -19.252 17.499 1.00 96.00 87 ALA A C 1
ATOM 618 O O . ALA A 1 87 ? 0.901 -18.879 17.644 1.00 96.00 87 ALA A O 1
ATOM 619 N N . GLY A 1 88 ? -1.281 -18.698 18.158 1.00 94.94 88 GLY A N 1
ATOM 620 C CA . GLY A 1 88 ? -1.144 -17.510 19.008 1.00 94.94 88 GLY A CA 1
ATOM 621 C C . GLY A 1 88 ? -1.252 -16.181 18.256 1.00 94.94 88 GLY A C 1
ATOM 622 O O . GLY A 1 88 ? -1.222 -15.139 18.903 1.00 94.94 88 GLY A O 1
ATOM 623 N N . SER A 1 89 ? -1.411 -16.222 16.931 1.00 97.44 89 SER A N 1
ATOM 624 C CA . SER A 1 89 ? -1.639 -15.071 16.058 1.00 97.44 89 SER A CA 1
ATOM 625 C C . SER A 1 89 ? -0.684 -13.901 16.323 1.00 97.44 89 SER A C 1
ATOM 627 O O . SER A 1 89 ? -1.117 -12.850 16.816 1.00 97.44 89 SER A O 1
ATOM 629 N N . PRO A 1 90 ? 0.629 -14.095 16.077 1.00 98.38 90 PRO A N 1
ATOM 630 C CA . PRO A 1 90 ? 1.642 -13.097 16.383 1.00 98.38 90 PRO A CA 1
ATOM 631 C C . PRO A 1 90 ? 1.417 -11.809 15.588 1.00 98.38 90 PRO A C 1
ATOM 633 O O . PRO A 1 90 ? 0.901 -11.830 14.471 1.00 98.38 90 PRO A O 1
ATOM 636 N N . VAL A 1 91 ? 1.846 -10.693 16.175 1.00 98.56 91 VAL A N 1
ATOM 637 C CA . VAL A 1 91 ? 1.822 -9.373 15.538 1.00 98.56 91 VAL A CA 1
ATOM 638 C C . VAL A 1 91 ? 2.948 -9.285 14.508 1.00 98.56 91 VAL A C 1
ATOM 640 O O . VAL A 1 91 ? 4.107 -9.544 14.828 1.00 98.56 91 VAL A O 1
ATOM 643 N N . ILE A 1 92 ? 2.588 -8.917 13.282 1.00 98.00 92 ILE A N 1
ATOM 644 C CA . ILE A 1 92 ? 3.481 -8.716 12.134 1.00 98.00 92 ILE A CA 1
ATOM 645 C C . ILE A 1 92 ? 3.856 -7.242 11.988 1.00 98.00 92 ILE A C 1
ATOM 647 O O . ILE A 1 92 ? 4.997 -6.918 11.674 1.00 98.00 92 ILE A O 1
ATOM 651 N N . SER A 1 93 ? 2.899 -6.351 12.233 1.00 98.00 93 SER A N 1
ATOM 652 C CA . SER A 1 93 ? 3.083 -4.902 12.202 1.00 98.00 93 SER A CA 1
ATOM 653 C C . SER A 1 93 ? 2.115 -4.251 13.181 1.00 98.00 93 SER A C 1
ATOM 655 O O . SER A 1 93 ? 1.066 -4.825 13.476 1.00 98.00 93 SER A O 1
ATOM 657 N N . ALA A 1 94 ? 2.455 -3.078 13.703 1.00 98.38 94 ALA A N 1
ATOM 658 C CA . ALA A 1 94 ? 1.579 -2.343 14.599 1.00 98.38 94 ALA A CA 1
ATOM 659 C C . ALA A 1 94 ? 1.841 -0.839 14.545 1.00 98.38 94 ALA A C 1
ATOM 661 O O . ALA A 1 94 ? 2.970 -0.397 14.338 1.00 98.38 94 ALA A O 1
ATOM 662 N N . SER A 1 95 ? 0.784 -0.083 14.804 1.00 98.56 95 SER A N 1
ATOM 663 C CA . SER A 1 95 ? 0.801 1.337 15.116 1.00 98.56 95 SER A CA 1
ATOM 664 C C . SER A 1 95 ? 0.202 1.474 16.519 1.00 98.56 95 SER A C 1
ATOM 666 O O . SER A 1 95 ? -0.893 0.964 16.786 1.00 98.56 95 SER A O 1
ATOM 668 N N . GLN A 1 96 ? 1.006 2.020 17.437 1.00 97.69 96 GLN A N 1
ATOM 669 C CA . GLN A 1 96 ? 0.754 2.008 18.881 1.00 97.69 96 GLN A CA 1
ATOM 670 C C . GLN A 1 96 ? 1.041 3.371 19.525 1.00 97.69 96 GLN A C 1
ATOM 672 O O . GLN A 1 96 ? 1.826 3.487 20.476 1.00 97.69 96 GLN A O 1
ATOM 677 N N . SER A 1 97 ? 0.509 4.436 18.932 1.00 96.94 97 SER A N 1
ATOM 678 C CA . SER A 1 97 ? 0.690 5.783 19.449 1.00 96.94 97 SER A CA 1
ATOM 679 C C . SER A 1 97 ? -0.012 5.939 20.793 1.00 96.94 97 SER A C 1
ATOM 681 O O . SER A 1 97 ? -1.160 5.566 20.997 1.00 96.94 97 S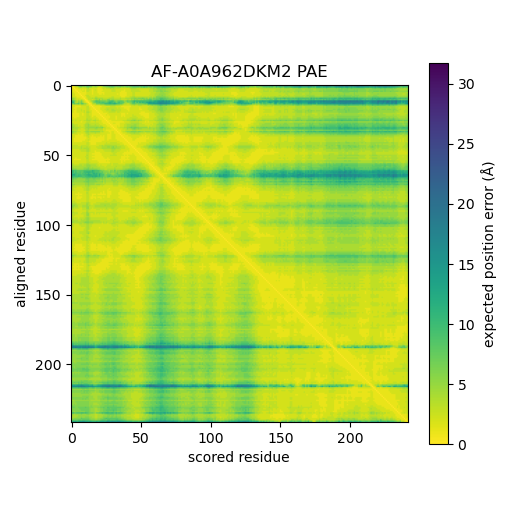ER A O 1
ATOM 683 N N . THR A 1 98 ? 0.682 6.554 21.744 1.00 96.38 98 THR A N 1
ATOM 684 C CA . THR A 1 98 ? 0.111 6.850 23.071 1.00 96.38 98 THR A CA 1
ATOM 685 C C . THR A 1 98 ? -0.426 8.277 23.172 1.00 96.38 98 THR A C 1
ATOM 687 O O . THR A 1 98 ? -0.901 8.696 24.230 1.00 96.38 98 THR A O 1
ATOM 690 N N . ILE A 1 99 ? -0.309 9.054 22.091 1.00 96.19 99 ILE A N 1
ATOM 691 C CA . ILE A 1 99 ? -0.621 10.490 22.066 1.00 96.19 99 ILE A CA 1
ATOM 692 C C . ILE A 1 99 ? -1.507 10.909 20.889 1.00 96.19 99 ILE A C 1
ATOM 694 O O . ILE A 1 99 ? -1.976 12.047 20.873 1.00 96.19 99 ILE A O 1
ATOM 698 N N . GLU A 1 100 ? -1.748 10.024 19.924 1.00 96.88 100 GLU A N 1
ATOM 699 C CA . GLU A 1 100 ? -2.618 10.275 18.776 1.00 96.88 100 GLU A CA 1
ATOM 700 C C . GLU A 1 100 ? -3.952 9.547 18.948 1.00 96.88 100 GLU A C 1
ATOM 702 O O . GLU A 1 100 ? -4.061 8.559 19.666 1.00 96.88 100 GLU A O 1
ATOM 707 N N . ASN A 1 101 ? -4.989 10.061 18.291 1.00 97.62 101 ASN A N 1
ATOM 708 C CA . ASN A 1 101 ? -6.297 9.415 18.175 1.00 97.62 101 ASN A CA 1
ATOM 709 C C . ASN A 1 101 ? -6.494 8.765 16.794 1.00 97.62 101 ASN A C 1
ATOM 711 O O . ASN A 1 101 ? -7.623 8.613 16.314 1.00 97.62 101 ASN A O 1
ATOM 715 N N . THR A 1 102 ? -5.373 8.459 16.139 1.00 98.25 102 THR A N 1
ATOM 716 C CA . THR A 1 102 ? -5.299 7.807 14.839 1.00 98.25 102 THR A CA 1
ATOM 717 C C . THR A 1 102 ? -4.150 6.815 14.828 1.00 98.25 102 THR A C 1
ATOM 719 O O . THR A 1 102 ? -3.047 7.174 15.226 1.00 98.25 102 THR A O 1
ATOM 722 N N . GLU A 1 103 ? -4.373 5.631 14.274 1.00 98.62 103 GLU A N 1
ATOM 723 C CA . GLU A 1 103 ? -3.330 4.639 14.014 1.00 98.62 103 GLU A CA 1
ATOM 724 C C . GLU A 1 103 ? -3.378 4.257 12.539 1.00 98.62 103 GLU A C 1
ATOM 726 O O . GLU A 1 103 ? -4.458 4.008 12.001 1.00 98.62 103 GLU A O 1
ATOM 731 N N . ASN A 1 104 ? -2.229 4.213 11.867 1.00 98.44 104 ASN A N 1
ATOM 732 C CA . ASN A 1 104 ? -2.176 3.961 10.429 1.00 98.44 104 ASN A CA 1
ATOM 733 C C . ASN A 1 104 ? -1.189 2.838 10.123 1.00 98.44 104 ASN A C 1
ATOM 735 O O . ASN A 1 104 ? -0.090 2.798 10.670 1.00 98.44 104 ASN A O 1
ATOM 739 N N . ILE A 1 105 ? -1.567 1.943 9.215 1.00 98.38 105 ILE A N 1
ATOM 740 C CA . ILE A 1 105 ? -0.697 0.880 8.717 1.00 98.38 105 ILE A CA 1
ATOM 741 C C . ILE A 1 105 ? -0.612 0.982 7.201 1.00 98.38 105 ILE A C 1
ATOM 743 O O . ILE A 1 105 ? -1.628 1.053 6.509 1.00 98.38 105 ILE A O 1
ATOM 747 N N . TRP A 1 106 ? 0.621 0.959 6.706 1.00 97.62 106 TRP A N 1
ATOM 748 C CA . TRP A 1 106 ? 0.961 0.885 5.294 1.00 97.62 106 TRP A CA 1
ATOM 749 C C . TRP A 1 106 ? 2.024 -0.199 5.122 1.00 97.62 106 TRP A C 1
ATOM 751 O O . TRP A 1 106 ? 3.112 -0.086 5.688 1.00 97.62 106 TRP A O 1
ATOM 761 N N . MET A 1 107 ? 1.686 -1.292 4.440 1.00 97.56 107 MET A N 1
ATOM 762 C CA . MET A 1 107 ? 2.607 -2.416 4.247 1.00 97.56 107 MET A CA 1
ATOM 763 C C . MET A 1 107 ? 2.179 -3.321 3.096 1.00 97.56 107 MET A C 1
ATOM 765 O O . MET A 1 107 ? 0.993 -3.423 2.786 1.00 97.56 107 MET A O 1
ATOM 769 N N . VAL A 1 108 ? 3.128 -4.065 2.534 1.00 98.19 108 VAL A N 1
ATOM 770 C CA . VAL A 1 108 ? 2.815 -5.147 1.599 1.00 98.19 108 VAL A CA 1
ATOM 771 C C . VAL A 1 108 ? 2.348 -6.386 2.362 1.00 98.19 108 VAL A C 1
ATOM 773 O O . VAL A 1 108 ? 3.002 -6.866 3.290 1.00 98.19 108 VAL A O 1
ATOM 776 N N . VAL A 1 109 ? 1.210 -6.924 1.940 1.00 98.19 109 VAL A N 1
ATOM 777 C CA . VAL A 1 109 ? 0.685 -8.234 2.318 1.00 98.19 109 VAL A CA 1
ATOM 778 C C . VAL A 1 109 ? 1.153 -9.243 1.266 1.00 98.19 109 VAL A C 1
ATOM 780 O O . VAL A 1 109 ? 0.760 -9.128 0.103 1.00 98.19 109 VAL A O 1
ATOM 783 N N . PRO A 1 110 ? 1.989 -10.232 1.633 1.00 97.56 110 PRO A N 1
ATOM 784 C CA . PRO A 1 110 ? 2.476 -11.229 0.686 1.00 97.56 110 PRO A CA 1
ATOM 785 C C . PRO A 1 110 ? 1.355 -12.093 0.098 1.00 97.56 110 PRO A C 1
ATOM 787 O O . PRO A 1 110 ? 0.332 -12.342 0.739 1.00 97.56 110 PRO A O 1
ATOM 790 N N . ALA A 1 111 ? 1.596 -12.634 -1.098 1.00 97.50 111 ALA A N 1
ATOM 791 C CA . ALA A 1 111 ? 0.725 -13.640 -1.695 1.00 97.50 111 ALA A CA 1
ATOM 792 C C . ALA A 1 111 ? 0.516 -14.834 -0.743 1.00 97.50 111 ALA A C 1
ATOM 794 O O . ALA A 1 111 ? 1.469 -15.381 -0.186 1.00 97.50 111 ALA A O 1
ATOM 795 N N . GLY A 1 112 ? -0.736 -15.258 -0.577 1.00 97.56 112 GLY A N 1
ATOM 796 C CA . GLY A 1 112 ? -1.118 -16.383 0.273 1.00 97.56 112 GLY A CA 1
ATOM 797 C C . GLY A 1 112 ? -1.082 -16.099 1.777 1.00 97.56 112 GLY A C 1
ATOM 798 O O . GLY A 1 112 ? -1.253 -17.035 2.556 1.00 97.56 112 GLY A O 1
ATOM 799 N N . ALA A 1 113 ? -0.861 -14.854 2.210 1.00 97.81 113 ALA A N 1
ATOM 800 C CA . ALA A 1 113 ? -0.844 -14.509 3.629 1.00 97.81 113 ALA A CA 1
ATOM 801 C C . ALA A 1 113 ? -2.241 -14.627 4.267 1.00 97.81 113 ALA A C 1
ATOM 803 O O . ALA A 1 113 ? -3.241 -14.176 3.711 1.00 97.81 113 ALA A O 1
ATOM 804 N N . HIS A 1 114 ? -2.299 -15.195 5.473 1.00 97.69 114 HIS A N 1
ATOM 805 C CA . HIS A 1 114 ? -3.517 -15.304 6.282 1.00 97.69 114 HIS A CA 1
ATOM 806 C C . HIS A 1 114 ? -3.536 -14.211 7.354 1.00 97.69 114 HIS A C 1
ATOM 808 O O . HIS A 1 114 ? -3.513 -14.497 8.549 1.00 97.69 114 HIS A O 1
ATOM 814 N N . TYR A 1 115 ? -3.498 -12.946 6.943 1.00 98.38 115 TYR A N 1
ATOM 815 C CA . TYR A 1 115 ? -3.375 -11.830 7.882 1.00 98.38 115 TYR A CA 1
ATOM 816 C C . TYR A 1 115 ? -4.734 -11.259 8.303 1.00 98.38 115 TYR A C 1
ATOM 818 O O . TYR A 1 115 ? -5.736 -11.411 7.607 1.00 98.38 115 TYR A O 1
ATOM 826 N N . ALA A 1 116 ? -4.767 -10.576 9.445 1.00 98.50 116 ALA A N 1
ATOM 827 C CA . ALA A 1 116 ? -5.918 -9.809 9.910 1.00 98.50 116 ALA A CA 1
ATOM 828 C C . ALA A 1 116 ? -5.485 -8.447 10.446 1.00 98.50 116 ALA A C 1
ATOM 830 O O . ALA A 1 116 ? -4.446 -8.354 11.101 1.00 98.50 116 ALA A O 1
ATOM 831 N N . LEU A 1 117 ? -6.308 -7.418 10.232 1.00 98.81 117 LEU A N 1
ATOM 832 C CA . LEU A 1 117 ? -6.240 -6.212 11.056 1.00 98.81 117 LEU A CA 1
ATOM 833 C C . LEU A 1 117 ? -6.823 -6.541 12.433 1.00 98.81 117 LEU A C 1
ATOM 835 O O . LEU A 1 117 ? -7.836 -7.237 12.528 1.00 98.81 117 LEU A O 1
ATOM 839 N N . ARG A 1 118 ? -6.208 -6.039 13.500 1.00 98.69 118 ARG A N 1
ATOM 840 C CA . ARG A 1 118 ? -6.716 -6.166 14.863 1.00 98.69 118 ARG A CA 1
ATOM 841 C C . ARG A 1 118 ? -6.646 -4.824 15.576 1.00 98.69 118 ARG A C 1
ATOM 843 O O . ARG A 1 118 ? -5.567 -4.265 15.740 1.00 98.69 118 ARG A O 1
ATOM 850 N N . VAL A 1 119 ? -7.795 -4.341 16.033 1.00 98.75 119 VAL A N 1
ATOM 851 C CA . VAL A 1 119 ? -7.885 -3.207 16.955 1.00 98.75 119 VAL A CA 1
ATOM 852 C C . VAL A 1 119 ? -7.744 -3.740 18.375 1.00 98.75 119 VAL A C 1
ATOM 854 O O . VAL A 1 119 ? -8.450 -4.676 18.762 1.00 98.75 119 VAL A O 1
ATOM 857 N N . THR A 1 120 ? -6.829 -3.170 19.156 1.00 98.50 120 THR A N 1
ATOM 858 C CA . THR A 1 120 ? -6.626 -3.506 20.574 1.00 98.50 120 THR A CA 1
ATOM 859 C C . THR A 1 120 ? -6.707 -2.255 21.445 1.00 98.50 120 THR A C 1
ATOM 861 O O . THR A 1 120 ? -6.862 -1.141 20.948 1.00 98.50 120 THR A O 1
ATOM 864 N N . ARG A 1 121 ? -6.671 -2.431 22.770 1.00 97.88 121 ARG A N 1
ATOM 865 C CA . ARG A 1 121 ? -6.859 -1.347 23.744 1.00 97.88 121 ARG A CA 1
ATOM 866 C C . ARG A 1 121 ? -5.936 -1.465 24.948 1.00 97.88 121 ARG A C 1
ATOM 868 O O . ARG A 1 121 ? -5.723 -2.571 25.459 1.00 97.88 121 ARG A O 1
ATOM 875 N N . VAL A 1 122 ? -5.523 -0.324 25.498 1.00 97.62 122 VAL A N 1
ATOM 876 C CA . VAL A 1 122 ? -4.829 -0.236 26.794 1.00 97.62 122 VAL A CA 1
ATOM 877 C C . VAL A 1 122 ? -5.768 0.350 27.855 1.00 97.62 122 VAL A C 1
ATOM 879 O O . VAL A 1 122 ? -6.354 1.415 27.694 1.00 97.62 122 VAL A O 1
ATOM 882 N N . GLY A 1 123 ? -5.934 -0.355 28.979 1.00 95.69 123 GLY A N 1
ATOM 883 C CA . GLY A 1 123 ? -6.903 0.010 30.026 1.00 95.69 123 GLY A CA 1
ATOM 884 C C . GLY A 1 123 ? -8.285 -0.614 29.810 1.00 95.69 123 GLY A C 1
ATOM 885 O O . GLY A 1 123 ? -8.397 -1.605 29.113 1.00 95.69 123 GLY A O 1
ATOM 886 N N . SER A 1 124 ? -9.341 -0.108 30.449 1.00 96.94 124 SER A N 1
ATOM 887 C CA . SER A 1 124 ? -10.719 -0.596 30.254 1.00 96.94 124 SER A CA 1
ATOM 888 C C . SER A 1 124 ? -11.664 0.591 30.127 1.00 96.94 124 SER A C 1
ATOM 890 O O . SER A 1 124 ? -11.663 1.478 30.983 1.00 96.94 124 SER A O 1
ATOM 892 N N . PHE A 1 125 ? -12.429 0.629 29.040 1.00 96.75 125 PHE A N 1
ATOM 893 C CA . PHE A 1 125 ? -13.360 1.709 28.718 1.00 96.75 125 PHE A CA 1
ATOM 894 C C . PHE A 1 125 ? -14.443 1.221 27.749 1.00 96.75 125 PHE A C 1
ATOM 896 O O . PHE A 1 125 ? -14.400 0.094 27.261 1.00 96.75 125 PHE A O 1
ATOM 903 N N . LYS A 1 126 ? -15.455 2.059 27.522 1.00 97.38 126 LYS A N 1
ATOM 904 C CA . LYS A 1 126 ? -16.445 1.865 26.466 1.00 97.38 126 LYS A CA 1
ATOM 905 C C . LYS A 1 126 ? -16.401 3.094 25.574 1.00 97.38 126 LYS A C 1
ATOM 907 O O . LYS A 1 126 ? -16.730 4.176 26.052 1.00 97.38 126 LYS A O 1
ATOM 912 N N . TRP A 1 127 ? -15.957 2.920 24.341 1.00 97.19 127 TRP A N 1
ATOM 913 C CA . TRP A 1 127 ? -15.782 3.995 23.374 1.00 97.19 127 TRP A CA 1
ATOM 914 C C . TRP A 1 127 ? -15.989 3.478 21.956 1.00 97.19 127 TRP A C 1
ATOM 916 O O . TRP A 1 127 ? -15.979 2.267 21.759 1.00 97.19 127 TRP A O 1
ATOM 926 N N . ASP A 1 128 ? -16.190 4.371 20.998 1.00 97.25 128 ASP A N 1
ATOM 927 C CA . ASP A 1 128 ? -16.337 4.012 19.596 1.00 97.25 128 ASP A CA 1
ATOM 928 C C . ASP A 1 128 ? -15.033 4.206 18.810 1.00 97.25 128 ASP A C 1
ATOM 930 O O . ASP A 1 128 ? -14.137 4.954 19.212 1.00 97.25 128 ASP A O 1
ATOM 934 N N . TYR A 1 129 ? -14.916 3.513 17.680 1.00 98.50 129 TYR A N 1
ATOM 935 C CA . TYR A 1 129 ? -13.869 3.771 16.695 1.00 98.50 129 TYR A CA 1
ATOM 936 C C . TYR A 1 129 ? -14.397 3.575 15.276 1.00 98.50 129 TYR A C 1
ATOM 938 O O . TYR A 1 129 ? -15.364 2.853 15.042 1.00 98.50 129 TYR A O 1
ATOM 946 N N . GLY A 1 130 ? -13.731 4.216 14.321 1.00 98.62 130 GLY A N 1
ATOM 947 C CA . GLY A 1 130 ? -13.851 3.918 12.902 1.00 98.62 130 GLY A CA 1
ATOM 948 C C . GLY A 1 130 ? -12.557 3.298 12.390 1.00 98.62 130 GLY A C 1
ATOM 949 O O . GLY A 1 130 ? -11.475 3.817 12.658 1.00 98.62 130 GLY A O 1
ATOM 950 N N . LEU A 1 131 ? -12.661 2.206 11.643 1.00 98.81 131 LEU A N 1
ATOM 951 C CA . LEU A 1 131 ? -11.546 1.580 10.939 1.00 98.81 131 LEU A CA 1
ATOM 952 C C . LEU A 1 131 ? -11.860 1.579 9.445 1.00 98.81 131 LEU A C 1
ATOM 954 O O . LEU A 1 131 ? -12.938 1.155 9.051 1.00 98.81 131 LEU A O 1
ATOM 958 N N . ALA A 1 132 ? -10.930 2.009 8.602 1.00 98.69 132 ALA A N 1
ATOM 959 C CA . ALA A 1 132 ? -11.042 1.890 7.150 1.00 98.69 132 ALA A CA 1
ATOM 960 C C . ALA A 1 132 ? -9.798 1.212 6.580 1.00 98.69 132 ALA A C 1
ATOM 962 O O . ALA A 1 132 ? -8.694 1.426 7.079 1.00 98.69 132 ALA A O 1
ATOM 963 N N . TRP A 1 133 ? -9.970 0.399 5.537 1.00 98.69 133 TRP A N 1
ATOM 964 C CA . TRP A 1 133 ? -8.864 -0.315 4.901 1.00 98.69 133 TRP A CA 1
ATOM 965 C C . TRP A 1 133 ? -9.062 -0.528 3.405 1.00 98.69 133 TRP A C 1
ATOM 967 O O . TRP A 1 133 ? -10.183 -0.559 2.875 1.00 98.69 133 TRP A O 1
ATOM 977 N N . GLN A 1 134 ? -7.941 -0.753 2.730 1.00 98.19 134 GLN A N 1
ATOM 978 C CA . GLN A 1 134 ? -7.880 -1.071 1.317 1.00 98.19 134 GLN A CA 1
ATOM 979 C C . GLN A 1 134 ? -6.646 -1.929 0.996 1.00 98.19 134 GLN A C 1
ATOM 981 O O . GLN A 1 134 ? -5.547 -1.666 1.465 1.00 98.19 134 GLN A O 1
ATOM 986 N N . LEU A 1 135 ? -6.859 -2.960 0.178 1.00 98.06 135 LEU A N 1
ATOM 987 C CA . LEU A 1 135 ? -5.861 -3.846 -0.413 1.00 98.06 135 LEU A CA 1
ATOM 988 C C . LEU A 1 135 ? -5.794 -3.574 -1.914 1.00 98.06 135 LEU A C 1
ATOM 990 O O . LEU A 1 135 ? -6.705 -3.929 -2.679 1.00 98.06 135 LEU A O 1
ATOM 994 N N . LEU A 1 136 ? -4.711 -2.933 -2.322 1.00 97.88 136 LEU A N 1
ATOM 995 C CA . LEU A 1 136 ? -4.395 -2.591 -3.704 1.00 97.88 136 LEU A CA 1
ATOM 996 C C . LEU A 1 136 ? -3.521 -3.681 -4.320 1.00 97.88 136 LEU A C 1
ATOM 998 O O . LEU A 1 136 ? -2.808 -4.356 -3.591 1.00 97.88 136 LEU A O 1
ATOM 1002 N N . ALA A 1 137 ? -3.633 -3.915 -5.627 1.00 97.81 137 ALA A N 1
ATOM 1003 C CA . ALA A 1 137 ? -2.711 -4.817 -6.316 1.00 97.81 137 ALA A CA 1
ATOM 1004 C C . ALA A 1 137 ? -1.315 -4.188 -6.326 1.00 97.81 137 ALA A C 1
ATOM 1006 O O . ALA A 1 137 ? -1.223 -2.994 -6.565 1.00 97.81 137 ALA A O 1
ATOM 1007 N N . ASP A 1 138 ? -0.293 -4.962 -5.992 1.00 97.94 138 ASP A N 1
ATOM 1008 C CA . ASP A 1 138 ? 1.111 -4.541 -5.973 1.00 97.94 138 ASP A CA 1
ATOM 1009 C C . ASP A 1 138 ? 1.902 -5.767 -6.445 1.00 97.94 138 ASP A C 1
ATOM 1011 O O . ASP A 1 138 ? 2.113 -6.725 -5.692 1.00 97.94 138 ASP A O 1
ATOM 1015 N N . THR A 1 139 ? 2.106 -5.850 -7.758 1.00 97.56 139 THR A N 1
ATOM 1016 C CA . THR A 1 139 ? 2.510 -7.081 -8.442 1.00 97.56 139 THR A CA 1
ATOM 1017 C C . THR A 1 139 ? 3.947 -7.474 -8.106 1.00 97.56 139 THR A C 1
ATOM 1019 O O . THR A 1 139 ? 4.213 -8.676 -7.967 1.00 97.56 139 THR A O 1
ATOM 1022 N N . ASP A 1 140 ? 4.839 -6.506 -7.920 1.00 97.62 140 ASP A N 1
ATOM 1023 C CA . ASP A 1 140 ? 6.251 -6.730 -7.615 1.00 97.62 140 ASP A CA 1
ATOM 1024 C C . ASP A 1 140 ? 6.632 -6.486 -6.142 1.00 97.62 140 ASP A C 1
ATOM 1026 O O . ASP A 1 140 ? 7.760 -6.802 -5.746 1.00 97.62 140 ASP A O 1
ATOM 1030 N N . ALA A 1 141 ? 5.666 -6.075 -5.310 1.00 97.94 141 ALA A N 1
ATOM 1031 C CA . ALA A 1 141 ? 5.803 -5.888 -3.869 1.00 97.94 141 ALA A CA 1
ATOM 1032 C C . ALA A 1 141 ? 6.792 -4.778 -3.474 1.00 97.94 141 ALA A C 1
ATOM 1034 O O . ALA A 1 141 ? 7.437 -4.871 -2.418 1.00 97.94 141 ALA A O 1
ATOM 1035 N N . ASP A 1 142 ? 6.913 -3.732 -4.288 1.00 97.81 142 ASP A N 1
ATOM 1036 C CA . ASP A 1 142 ? 7.831 -2.617 -4.053 1.00 97.81 142 ASP A CA 1
ATOM 1037 C C . ASP A 1 142 ? 7.202 -1.414 -3.319 1.00 97.81 142 ASP A C 1
ATOM 1039 O O . ASP A 1 142 ? 7.897 -0.446 -2.976 1.00 97.81 142 ASP A O 1
ATOM 1043 N N . GLY A 1 143 ? 5.906 -1.496 -3.004 1.00 96.75 143 GLY A N 1
ATOM 1044 C CA . GLY A 1 143 ? 5.151 -0.465 -2.298 1.00 96.75 143 GLY A CA 1
ATOM 1045 C C . GLY A 1 143 ? 4.518 0.598 -3.202 1.00 96.75 143 GLY A C 1
ATOM 1046 O O . GLY A 1 143 ? 3.759 1.428 -2.695 1.00 96.75 143 GLY A O 1
ATOM 1047 N N . ALA A 1 144 ? 4.771 0.600 -4.507 1.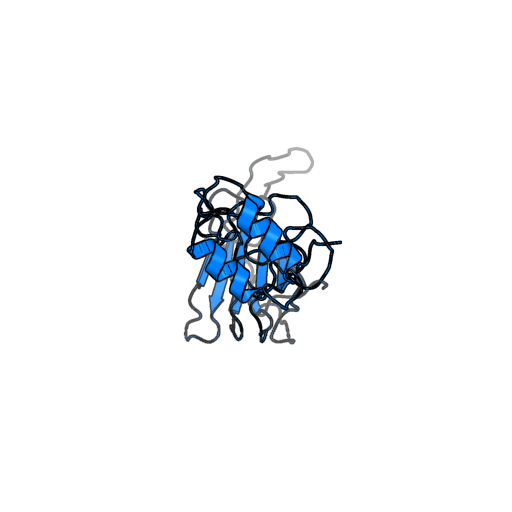00 97.50 144 ALA A N 1
ATOM 1048 C CA . ALA A 1 144 ? 3.925 1.269 -5.483 1.00 97.50 144 ALA A CA 1
ATOM 1049 C C . ALA A 1 144 ? 2.845 0.276 -5.932 1.00 97.50 144 ALA A C 1
ATOM 1051 O O . ALA A 1 144 ? 3.119 -0.835 -6.352 1.00 97.50 144 ALA A O 1
ATOM 1052 N N . TYR A 1 145 ? 1.572 0.639 -5.784 1.00 97.62 145 TYR A N 1
ATOM 1053 C CA . TYR A 1 145 ? 0.506 -0.262 -6.214 1.00 97.62 145 TYR A CA 1
ATOM 1054 C C . TYR A 1 145 ? 0.259 -0.114 -7.718 1.00 97.62 145 TYR A C 1
ATOM 1056 O O . TYR A 1 145 ? 0.364 0.995 -8.230 1.00 97.62 145 TYR A O 1
ATOM 1064 N N . ASP A 1 146 ? -0.174 -1.181 -8.394 1.00 98.06 146 ASP A N 1
ATOM 1065 C CA . ASP A 1 146 ? -0.186 -1.318 -9.860 1.00 98.06 146 ASP A CA 1
ATOM 1066 C C . ASP A 1 146 ? -0.790 -0.120 -10.629 1.00 98.06 146 ASP A C 1
ATOM 1068 O O . ASP A 1 146 ? -0.369 0.146 -11.744 1.00 98.06 146 ASP A O 1
ATOM 1072 N N . GLU A 1 147 ? -1.784 0.610 -10.092 1.00 97.38 147 GLU A N 1
ATOM 1073 C CA . GLU A 1 147 ? -2.396 1.772 -10.787 1.00 97.38 147 GLU A CA 1
ATOM 1074 C C . GLU A 1 147 ? -1.625 3.097 -10.584 1.00 97.38 147 GLU A C 1
ATOM 1076 O O . GLU A 1 147 ? -2.008 4.127 -11.136 1.00 97.38 147 GLU A O 1
ATOM 1081 N N . GLN A 1 148 ? -0.595 3.106 -9.741 1.00 96.94 148 GLN A N 1
ATOM 1082 C CA . GLN A 1 148 ? 0.311 4.233 -9.483 1.00 96.94 148 GLN A CA 1
ATOM 1083 C C . GLN A 1 148 ? 1.778 3.871 -9.727 1.00 96.94 148 GLN A C 1
ATOM 1085 O O . GLN A 1 148 ? 2.653 4.678 -9.427 1.00 96.94 148 GLN A O 1
ATOM 1090 N N . ASP A 1 149 ? 2.026 2.679 -10.258 1.00 98.44 149 ASP A N 1
ATOM 1091 C CA . ASP A 1 149 ? 3.354 2.140 -10.481 1.00 98.44 149 ASP A CA 1
ATOM 1092 C C . ASP A 1 149 ? 3.802 2.377 -11.930 1.00 98.44 149 ASP A C 1
ATOM 1094 O O . ASP A 1 149 ? 3.105 2.009 -12.877 1.00 98.44 149 ASP A O 1
ATOM 1098 N N . ASN A 1 150 ? 4.962 3.001 -12.118 1.00 98.06 150 ASN A N 1
ATOM 1099 C CA . ASN A 1 150 ? 5.558 3.224 -13.428 1.00 98.06 150 ASN A CA 1
ATOM 1100 C C . ASN A 1 150 ? 6.333 2.010 -13.981 1.00 98.06 150 ASN A C 1
ATOM 1102 O O . ASN A 1 150 ? 6.744 2.057 -15.143 1.00 98.06 150 ASN A O 1
ATOM 1106 N N . CYS A 1 151 ? 6.479 0.930 -13.201 1.00 97.88 151 CYS A N 1
ATOM 1107 C CA . CYS A 1 151 ? 7.082 -0.351 -13.577 1.00 97.88 151 CYS A CA 1
ATOM 1108 C C . CYS A 1 151 ? 6.441 -1.564 -12.855 1.00 97.88 151 CYS A C 1
ATOM 1110 O O . CYS A 1 151 ? 7.129 -2.289 -12.153 1.00 97.88 151 CYS A O 1
ATOM 1112 N N . ILE A 1 152 ? 5.179 -1.896 -13.163 1.00 98.25 152 ILE A N 1
ATOM 1113 C CA . ILE A 1 152 ? 4.345 -2.929 -12.484 1.00 98.25 152 ILE A CA 1
ATOM 1114 C C . ILE A 1 152 ? 5.033 -4.289 -12.224 1.00 98.25 152 ILE A C 1
ATOM 1116 O O . ILE A 1 152 ? 4.696 -5.007 -11.280 1.00 98.25 152 ILE A O 1
ATOM 1120 N N . ASP A 1 153 ? 5.921 -4.716 -13.124 1.00 96.94 153 ASP A N 1
ATOM 1121 C CA . ASP A 1 153 ? 6.575 -6.030 -13.053 1.00 96.94 153 ASP A CA 1
ATOM 1122 C C . ASP A 1 153 ? 8.026 -5.964 -12.520 1.00 96.94 153 ASP A C 1
ATOM 1124 O O . ASP A 1 153 ? 8.690 -7.007 -12.428 1.00 96.94 153 ASP A O 1
ATOM 1128 N N . VAL A 1 154 ? 8.563 -4.769 -12.244 1.00 97.06 154 VAL A N 1
ATOM 1129 C CA . VAL A 1 154 ? 9.976 -4.548 -11.904 1.00 97.06 154 VAL A CA 1
ATOM 1130 C C . VAL A 1 154 ? 10.120 -3.512 -10.794 1.00 97.06 154 VAL A C 1
ATOM 1132 O O . VAL A 1 154 ? 10.096 -2.313 -11.058 1.00 97.06 154 VAL A O 1
ATOM 1135 N N . ALA A 1 155 ? 10.485 -4.015 -9.613 1.00 97.94 155 ALA A N 1
ATOM 1136 C CA . ALA A 1 155 ? 10.617 -3.209 -8.411 1.00 97.94 155 ALA A CA 1
ATOM 1137 C C . ALA A 1 155 ? 11.506 -1.971 -8.602 1.00 97.94 155 ALA A C 1
ATOM 1139 O O . ALA A 1 155 ? 12.704 -2.077 -8.908 1.00 97.94 155 ALA A O 1
ATOM 1140 N N . ASN A 1 156 ? 10.915 -0.806 -8.36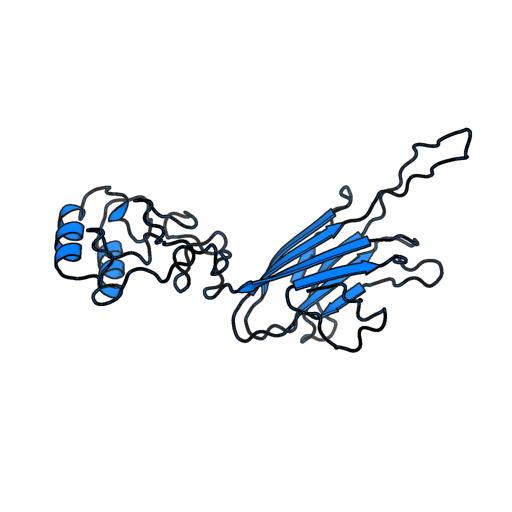6 1.00 97.69 156 ASN A N 1
ATOM 1141 C CA . ASN A 1 156 ? 11.576 0.492 -8.275 1.00 97.69 156 ASN A CA 1
ATOM 1142 C C . ASN A 1 156 ? 10.857 1.462 -7.314 1.00 97.69 156 ASN A C 1
ATOM 1144 O O . ASN A 1 156 ? 11.080 2.671 -7.376 1.00 97.69 156 ASN A O 1
ATOM 1148 N N . GLY A 1 157 ? 9.980 0.964 -6.450 1.00 97.44 157 GLY A N 1
ATOM 1149 C CA . GLY A 1 157 ? 9.114 1.716 -5.555 1.00 97.44 157 GLY A CA 1
ATOM 1150 C C . GLY A 1 157 ? 9.727 2.069 -4.196 1.00 97.44 157 GLY A C 1
ATOM 1151 O O . GLY A 1 157 ? 10.918 1.870 -3.946 1.00 97.44 157 GLY A O 1
ATOM 1152 N N . PRO A 1 158 ? 8.926 2.629 -3.272 1.00 96.69 158 PRO A N 1
ATOM 1153 C CA . PRO A 1 158 ? 9.426 3.160 -2.003 1.00 96.69 158 PRO A CA 1
ATOM 1154 C C . PRO A 1 158 ? 10.043 2.114 -1.062 1.00 96.69 158 PRO A C 1
ATOM 1156 O O . PRO A 1 158 ? 10.898 2.463 -0.245 1.00 96.69 158 PRO A O 1
ATOM 1159 N N . LEU A 1 159 ? 9.595 0.854 -1.126 1.00 97.00 159 LEU A N 1
ATOM 1160 C CA . LEU A 1 159 ? 10.136 -0.240 -0.309 1.00 97.00 159 LEU A CA 1
ATOM 1161 C C . LEU A 1 159 ? 11.353 -0.897 -0.958 1.00 97.00 159 LEU A C 1
ATOM 1163 O O . LEU A 1 159 ? 12.243 -1.357 -0.240 1.00 97.00 159 LEU A O 1
ATOM 1167 N N . LEU A 1 160 ? 11.386 -0.943 -2.290 1.00 97.56 160 LEU A N 1
ATOM 1168 C CA . LEU A 1 160 ? 12.450 -1.549 -3.086 1.00 97.56 160 LEU A CA 1
ATOM 1169 C C . LEU A 1 160 ? 12.873 -0.570 -4.197 1.00 97.56 160 LEU A C 1
ATOM 1171 O O . LEU A 1 160 ? 12.504 -0.761 -5.353 1.00 97.56 160 LEU A O 1
ATOM 1175 N N . PRO A 1 161 ? 13.628 0.491 -3.851 1.00 97.62 161 PRO A N 1
ATOM 1176 C CA . PRO A 1 161 ? 13.995 1.527 -4.809 1.00 97.62 161 PRO A CA 1
ATOM 1177 C C . PRO A 1 161 ? 15.034 1.032 -5.821 1.00 97.62 161 PRO A C 1
ATOM 1179 O O . PRO A 1 161 ? 15.642 -0.032 -5.655 1.00 97.62 161 PRO A O 1
ATOM 1182 N N . ASP A 1 162 ? 15.285 1.851 -6.844 1.00 96.25 162 ASP A N 1
ATOM 1183 C CA . ASP A 1 162 ? 16.343 1.605 -7.825 1.00 96.25 162 ASP A CA 1
ATOM 1184 C C . ASP A 1 162 ? 17.758 1.574 -7.194 1.00 96.25 162 ASP A C 1
ATOM 1186 O O . ASP A 1 162 ? 17.950 1.792 -5.992 1.00 96.25 162 ASP A O 1
ATOM 1190 N N . VAL A 1 163 ? 18.794 1.307 -8.001 1.00 96.31 163 VAL A N 1
ATOM 1191 C CA . VAL A 1 163 ? 20.177 1.147 -7.500 1.00 96.31 163 VAL A CA 1
ATOM 1192 C C . VAL A 1 163 ? 20.701 2.416 -6.816 1.00 96.31 163 VAL A C 1
ATOM 1194 O O . VAL A 1 163 ? 21.536 2.321 -5.912 1.00 96.31 163 VAL A O 1
ATOM 1197 N N . GLY A 1 164 ? 20.230 3.595 -7.225 1.00 95.00 164 GLY A N 1
ATOM 1198 C CA . GLY A 1 164 ? 20.577 4.876 -6.609 1.00 95.00 164 GLY A CA 1
ATOM 1199 C C . GLY A 1 164 ? 19.715 5.244 -5.406 1.00 95.00 164 GLY A C 1
ATOM 1200 O O . GLY A 1 164 ? 19.986 6.264 -4.769 1.00 95.00 164 GLY A O 1
ATOM 1201 N N . GLY A 1 165 ? 18.713 4.431 -5.067 1.00 95.94 165 GLY A N 1
ATOM 1202 C CA . GLY A 1 165 ? 17.776 4.693 -3.981 1.00 95.94 165 GLY A CA 1
ATOM 1203 C C . GLY A 1 165 ? 16.637 5.641 -4.359 1.00 95.94 165 GLY A C 1
ATOM 1204 O O . GLY A 1 165 ? 16.011 6.204 -3.459 1.00 95.94 165 GLY A O 1
ATOM 1205 N N . ASN A 1 166 ? 16.368 5.849 -5.651 1.00 96.44 166 ASN A N 1
ATOM 1206 C CA . ASN A 1 166 ? 15.217 6.628 -6.100 1.00 96.44 166 ASN A CA 1
ATOM 1207 C C . ASN A 1 166 ? 13.979 5.729 -6.192 1.00 96.44 166 ASN A C 1
ATOM 1209 O O . ASN A 1 166 ? 14.061 4.572 -6.600 1.00 96.44 166 ASN A O 1
ATOM 1213 N N . SER A 1 167 ? 12.827 6.293 -5.836 1.00 97.38 167 SER A N 1
ATOM 1214 C CA . SER A 1 167 ? 11.526 5.642 -5.970 1.00 97.38 167 SER A CA 1
ATOM 1215 C C . SER A 1 167 ? 10.836 6.146 -7.230 1.00 97.38 167 SER A C 1
ATOM 1217 O O . SER A 1 167 ? 10.719 7.361 -7.395 1.00 97.38 167 SER A O 1
ATOM 1219 N N . GLN A 1 168 ? 10.329 5.228 -8.056 1.00 97.69 168 GLN A N 1
ATOM 1220 C CA . GLN A 1 168 ? 9.497 5.509 -9.229 1.00 97.69 168 GLN A CA 1
ATOM 1221 C C . GLN A 1 168 ? 10.166 6.537 -10.155 1.00 97.69 168 GLN A C 1
ATOM 1223 O O . GLN A 1 168 ? 9.573 7.531 -10.570 1.00 97.69 168 GLN A O 1
ATOM 1228 N N . ARG A 1 169 ? 11.462 6.333 -10.428 1.00 97.62 169 ARG A N 1
ATOM 1229 C CA . ARG A 1 169 ? 12.267 7.248 -11.244 1.00 97.62 169 ARG A CA 1
ATOM 1230 C C . ARG A 1 169 ? 11.837 7.171 -12.707 1.00 97.62 169 ARG A C 1
ATOM 1232 O O . ARG A 1 169 ? 11.943 6.108 -13.307 1.00 97.62 169 ARG A O 1
ATOM 1239 N N . ASP A 1 170 ? 11.408 8.309 -13.234 1.00 97.44 170 ASP A N 1
ATOM 1240 C CA . ASP A 1 170 ? 11.032 8.560 -14.628 1.00 97.44 170 ASP A CA 1
ATOM 1241 C C . ASP A 1 170 ? 11.647 9.919 -15.017 1.00 97.44 170 ASP A C 1
ATOM 1243 O O . ASP A 1 170 ? 11.307 10.956 -14.432 1.00 97.44 170 ASP A O 1
ATOM 1247 N N . THR A 1 171 ? 12.655 9.919 -15.893 1.00 96.62 171 THR A N 1
ATOM 1248 C CA . THR A 1 171 ? 13.475 11.115 -16.159 1.00 96.62 171 THR A CA 1
ATOM 1249 C C . THR A 1 171 ? 13.090 11.912 -17.396 1.00 96.62 171 THR A C 1
ATOM 1251 O O . THR A 1 171 ? 13.466 13.087 -17.473 1.00 96.62 171 THR A O 1
ATOM 1254 N N . ASP A 1 172 ? 12.357 11.331 -18.341 1.00 94.81 172 ASP A N 1
ATOM 1255 C CA . ASP A 1 172 ? 11.749 12.041 -19.473 1.00 94.81 172 ASP A CA 1
ATOM 1256 C C . ASP A 1 172 ? 10.246 12.285 -19.326 1.00 94.81 172 ASP A C 1
ATOM 1258 O O . ASP A 1 172 ? 9.709 13.117 -20.064 1.00 94.81 172 ASP A O 1
ATOM 1262 N N . GLY A 1 173 ? 9.610 11.721 -18.301 1.00 95.75 173 GLY A N 1
ATOM 1263 C CA . GLY A 1 173 ? 8.239 12.032 -17.913 1.00 95.75 173 GLY A CA 1
ATOM 1264 C C . GLY A 1 173 ? 7.203 11.413 -18.844 1.00 95.75 173 GLY A C 1
ATOM 1265 O O . GLY A 1 173 ? 6.140 12.013 -19.038 1.00 95.75 173 GLY A O 1
ATOM 1266 N N . ASP A 1 174 ? 7.524 10.277 -19.461 1.00 95.44 174 ASP A N 1
ATOM 1267 C CA . ASP A 1 174 ? 6.628 9.560 -20.369 1.00 95.44 174 ASP A CA 1
ATOM 1268 C C . ASP A 1 174 ? 5.668 8.606 -19.626 1.00 95.44 174 ASP A C 1
ATOM 1270 O O . ASP A 1 174 ? 4.700 8.106 -20.208 1.00 95.44 174 ASP A O 1
ATOM 1274 N N . GLY A 1 175 ? 5.867 8.442 -18.312 1.00 96.44 175 GLY A N 1
ATOM 1275 C CA . GLY A 1 175 ? 5.066 7.596 -17.440 1.00 96.44 175 GLY A CA 1
ATOM 1276 C C . GLY A 1 175 ? 5.606 6.176 -17.278 1.00 96.44 175 GLY A C 1
ATOM 1277 O O . GLY A 1 175 ? 4.969 5.383 -16.579 1.00 96.44 175 GLY A O 1
ATOM 1278 N N . TYR A 1 176 ? 6.751 5.832 -17.866 1.00 98.00 176 TYR A N 1
ATOM 1279 C CA . TYR A 1 176 ? 7.455 4.580 -17.610 1.00 98.00 176 TYR A CA 1
ATOM 1280 C C . TYR A 1 176 ? 8.676 4.822 -16.719 1.00 98.00 176 TYR A C 1
ATOM 1282 O O . TYR A 1 176 ? 9.378 5.824 -16.815 1.00 98.00 176 TYR A O 1
ATOM 1290 N N . GLY A 1 177 ? 8.937 3.902 -15.791 1.00 97.69 177 GLY A N 1
ATOM 1291 C CA . GLY A 1 177 ? 10.133 4.009 -14.966 1.00 97.69 177 GLY A CA 1
ATOM 1292 C C . GLY A 1 177 ? 11.384 3.638 -15.759 1.00 97.69 177 GLY A C 1
ATOM 1293 O O . GLY A 1 177 ? 11.399 2.640 -16.478 1.00 97.69 177 GLY A O 1
ATOM 1294 N N . ASN A 1 178 ? 12.482 4.368 -15.550 1.00 97.12 178 ASN A N 1
ATOM 1295 C CA . ASN A 1 178 ? 13.757 4.148 -16.246 1.00 97.12 178 ASN A CA 1
ATOM 1296 C C . ASN A 1 178 ? 14.237 2.684 -16.224 1.00 97.12 178 ASN A C 1
ATOM 1298 O O . ASN A 1 178 ? 14.936 2.250 -17.132 1.00 97.12 178 ASN A O 1
ATOM 1302 N N . ILE A 1 179 ? 13.904 1.913 -15.184 1.00 97.62 179 ILE A N 1
ATOM 1303 C CA . ILE A 1 179 ? 14.359 0.522 -15.056 1.00 97.62 179 ILE A CA 1
ATOM 1304 C C . ILE A 1 179 ? 13.639 -0.440 -16.013 1.00 97.62 179 ILE A C 1
ATOM 1306 O O . ILE A 1 179 ? 14.197 -1.482 -16.372 1.00 97.62 179 ILE A O 1
ATOM 1310 N N . CYS A 1 180 ? 12.413 -0.103 -16.419 1.00 97.69 180 CYS A N 1
ATOM 1311 C CA . CYS A 1 180 ? 11.577 -0.896 -17.318 1.00 97.69 180 CYS A CA 1
ATOM 1312 C C . CYS A 1 180 ? 11.293 -0.187 -18.651 1.00 97.69 180 CYS A C 1
ATOM 1314 O O . CYS A 1 180 ? 10.643 -0.769 -19.522 1.00 97.69 180 CYS A O 1
ATOM 1316 N N . ASP A 1 181 ? 11.805 1.028 -18.834 1.00 97.50 181 ASP A N 1
ATOM 1317 C CA . ASP A 1 181 ? 11.734 1.764 -20.084 1.00 97.50 181 ASP A CA 1
ATOM 1318 C C . ASP A 1 181 ? 13.018 1.603 -20.909 1.00 97.50 181 ASP A C 1
ATOM 1320 O O . ASP A 1 181 ? 14.110 2.010 -20.520 1.00 97.50 181 ASP A O 1
ATOM 1324 N N . GLY A 1 182 ? 12.893 0.960 -22.068 1.00 96.75 182 GLY A N 1
ATOM 1325 C CA . GLY A 1 182 ? 13.974 0.871 -23.045 1.00 96.75 182 GLY A CA 1
ATOM 1326 C C . GLY A 1 182 ? 13.688 1.652 -24.323 1.00 96.75 182 GLY A C 1
ATOM 1327 O O . GLY A 1 182 ? 14.525 1.596 -25.225 1.00 96.75 182 GLY A O 1
ATOM 1328 N N . ASP A 1 183 ? 12.535 2.318 -24.432 1.00 96.94 183 ASP A N 1
ATOM 1329 C CA . ASP A 1 183 ? 12.078 3.062 -25.613 1.00 96.94 183 ASP A CA 1
ATOM 1330 C C . ASP A 1 183 ? 12.691 4.470 -25.610 1.00 96.94 183 ASP A C 1
ATOM 1332 O O . ASP A 1 183 ? 12.022 5.497 -25.586 1.00 96.94 183 ASP A O 1
ATOM 1336 N N . LEU A 1 184 ? 14.025 4.517 -25.602 1.00 96.56 184 LEU A N 1
ATOM 1337 C CA . LEU A 1 184 ? 14.812 5.734 -25.388 1.00 96.56 184 LEU A CA 1
ATOM 1338 C C . LEU A 1 184 ? 14.672 6.780 -26.502 1.00 96.56 184 LEU A C 1
ATOM 1340 O O . LEU A 1 184 ? 15.160 7.906 -26.346 1.00 96.56 184 LEU A O 1
ATOM 1344 N N . ASP A 1 185 ? 14.088 6.417 -27.646 1.00 94.62 185 ASP A N 1
ATOM 1345 C CA . ASP A 1 185 ? 13.711 7.373 -28.688 1.00 94.62 185 ASP A CA 1
ATOM 1346 C C . ASP A 1 185 ? 12.228 7.790 -28.652 1.00 94.62 185 ASP A C 1
ATOM 1348 O O . ASP A 1 185 ? 11.819 8.613 -29.480 1.00 94.62 185 ASP A O 1
ATOM 1352 N N . ASN A 1 186 ? 11.479 7.330 -27.640 1.00 93.06 186 ASN A N 1
ATOM 1353 C CA . ASN A 1 186 ? 10.071 7.632 -27.385 1.00 93.06 186 ASN A CA 1
ATOM 1354 C C . ASN A 1 186 ? 9.173 7.296 -28.589 1.00 93.06 186 ASN A C 1
ATOM 1356 O O . ASN A 1 186 ? 8.295 8.073 -28.990 1.00 93.06 186 ASN A O 1
ATOM 1360 N N . SER A 1 187 ? 9.411 6.145 -29.220 1.00 92.75 187 SER A N 1
ATOM 1361 C CA . SER A 1 187 ? 8.629 5.697 -30.375 1.00 92.75 187 SER A CA 1
ATOM 1362 C C . SER A 1 187 ? 7.229 5.178 -30.011 1.00 92.75 187 SER A C 1
ATOM 1364 O O . SER A 1 187 ? 6.386 5.026 -30.906 1.00 92.75 187 SER A O 1
ATOM 1366 N N . GLY A 1 188 ? 6.963 4.922 -28.726 1.00 82.56 188 GLY A N 1
ATOM 1367 C CA . GLY A 1 188 ? 5.757 4.281 -28.192 1.00 82.56 188 GLY A CA 1
ATOM 1368 C C . GLY A 1 188 ? 5.666 2.798 -28.566 1.00 82.56 188 GLY A C 1
ATOM 1369 O O . GLY A 1 188 ? 4.569 2.245 -28.697 1.00 82.56 188 GLY A O 1
ATOM 1370 N N . GLY A 1 189 ? 6.809 2.185 -28.876 1.00 87.38 189 GLY A N 1
ATOM 1371 C CA . GLY A 1 189 ? 6.907 0.951 -29.643 1.00 87.38 189 GLY A CA 1
ATOM 1372 C C . GLY A 1 189 ? 7.641 -0.176 -28.928 1.00 87.38 189 GLY A C 1
ATOM 1373 O O . GLY A 1 189 ? 7.811 -0.206 -27.717 1.00 87.38 189 GLY A O 1
ATOM 1374 N N . ILE A 1 190 ? 8.059 -1.171 -29.708 1.00 96.12 190 ILE A N 1
ATOM 1375 C CA . ILE A 1 190 ? 8.964 -2.208 -29.213 1.00 96.12 190 ILE A CA 1
ATOM 1376 C C . ILE A 1 190 ? 10.382 -1.640 -29.209 1.00 96.12 190 ILE A C 1
ATOM 1378 O O . ILE A 1 190 ? 10.842 -1.177 -30.257 1.00 96.12 190 ILE A O 1
ATOM 1382 N N . VAL A 1 191 ? 11.095 -1.820 -28.096 1.00 97.44 191 VAL A N 1
ATOM 1383 C CA . VAL A 1 191 ? 12.516 -1.487 -27.960 1.00 97.44 191 VAL A CA 1
ATOM 1384 C C . VAL A 1 191 ? 13.323 -2.204 -29.040 1.00 97.44 191 VAL A C 1
ATOM 1386 O O . VAL A 1 191 ? 13.365 -3.440 -29.107 1.00 97.44 191 VAL A O 1
ATOM 1389 N N . ASN A 1 192 ? 13.964 -1.436 -29.912 1.00 97.44 192 ASN A N 1
ATOM 1390 C CA . ASN A 1 192 ? 14.592 -1.919 -31.130 1.00 97.44 192 ASN A CA 1
ATOM 1391 C C . ASN A 1 192 ? 15.961 -1.256 -31.394 1.00 97.44 192 ASN A C 1
ATOM 1393 O O . ASN A 1 192 ? 16.649 -0.749 -30.508 1.00 97.44 192 ASN A O 1
ATOM 1397 N N . PHE A 1 193 ? 16.455 -1.366 -32.629 1.00 97.69 193 PHE A N 1
ATOM 1398 C CA . PHE A 1 193 ? 17.781 -0.862 -32.988 1.00 97.69 193 PHE A CA 1
ATOM 1399 C C . PHE A 1 193 ? 17.890 0.668 -33.003 1.00 97.69 193 PHE A C 1
ATOM 1401 O O . PHE A 1 193 ? 19.014 1.168 -32.911 1.00 97.69 193 PHE A O 1
ATOM 1408 N N . ALA A 1 194 ? 16.776 1.390 -33.131 1.00 97.88 194 ALA A N 1
ATOM 1409 C CA . ALA A 1 194 ? 16.735 2.841 -33.001 1.00 97.88 194 ALA A CA 1
ATOM 1410 C C . ALA A 1 194 ? 17.017 3.256 -31.547 1.00 97.88 194 ALA A C 1
ATOM 1412 O O . ALA A 1 194 ? 17.961 4.013 -31.313 1.00 97.88 194 ALA A O 1
ATOM 1413 N N . ASP A 1 195 ? 16.380 2.595 -30.578 1.00 98.19 195 ASP A N 1
ATOM 1414 C CA . ASP A 1 195 ? 16.669 2.758 -29.147 1.00 98.19 195 ASP A CA 1
ATOM 1415 C C . ASP A 1 195 ? 18.111 2.396 -28.805 1.00 98.19 195 ASP A C 1
ATOM 1417 O O . ASP A 1 195 ? 18.795 3.104 -28.069 1.00 98.19 195 ASP A O 1
ATOM 1421 N N . LEU A 1 196 ? 18.648 1.332 -29.414 1.00 97.75 196 LEU A N 1
ATOM 1422 C CA . LEU A 1 196 ? 20.059 0.986 -29.229 1.00 97.75 196 LEU A CA 1
ATOM 1423 C C . LEU A 1 196 ? 20.987 2.079 -29.783 1.00 97.75 196 LEU A C 1
ATOM 1425 O O . LEU A 1 196 ? 22.090 2.275 -29.265 1.00 97.75 196 LEU A O 1
ATOM 1429 N N . ALA A 1 197 ? 20.597 2.758 -30.863 1.00 97.75 197 ALA A N 1
ATOM 1430 C CA . ALA A 1 197 ? 21.354 3.889 -31.383 1.00 97.75 197 ALA A CA 1
ATOM 1431 C C . ALA A 1 197 ? 21.286 5.085 -30.419 1.00 97.75 197 ALA A C 1
ATOM 1433 O O . ALA A 1 197 ? 22.333 5.683 -30.166 1.00 97.75 197 ALA A O 1
ATOM 1434 N N . ALA A 1 198 ? 20.120 5.367 -29.827 1.00 97.62 198 ALA A N 1
ATOM 1435 C CA . ALA A 1 198 ? 19.958 6.377 -28.780 1.00 97.62 198 ALA A CA 1
ATOM 1436 C C . ALA A 1 198 ? 20.812 6.048 -27.540 1.00 97.62 198 ALA A C 1
ATOM 1438 O O . ALA A 1 198 ? 21.654 6.854 -27.138 1.00 97.62 198 ALA A O 1
ATOM 1439 N N . PHE A 1 199 ? 20.723 4.819 -27.023 1.00 98.12 199 PHE A N 1
ATOM 1440 C CA . PHE A 1 199 ? 21.525 4.338 -25.895 1.00 98.12 199 PHE A CA 1
ATOM 1441 C C . PHE A 1 199 ? 23.034 4.492 -26.145 1.00 98.12 199 PHE A C 1
ATOM 1443 O O . PHE A 1 199 ? 23.785 4.938 -25.278 1.00 98.12 199 PHE A O 1
ATOM 1450 N N . LYS A 1 200 ? 23.510 4.176 -27.359 1.00 97.62 200 LYS A N 1
ATOM 1451 C CA . LYS A 1 200 ? 24.931 4.329 -27.731 1.00 97.62 200 LYS A CA 1
ATOM 1452 C C . LYS A 1 200 ? 25.426 5.772 -27.669 1.00 97.62 200 LYS A C 1
ATOM 1454 O O . LYS A 1 200 ? 26.608 5.969 -27.407 1.00 97.62 200 LYS A O 1
ATOM 1459 N N . VAL A 1 201 ? 24.565 6.755 -27.932 1.00 97.69 201 VAL A N 1
ATOM 1460 C CA . VAL A 1 201 ? 24.912 8.179 -27.795 1.00 97.69 201 VAL A CA 1
ATOM 1461 C C . VAL A 1 201 ? 25.057 8.559 -26.319 1.00 97.69 201 VAL A C 1
ATOM 1463 O O . VAL A 1 201 ? 25.908 9.378 -25.979 1.00 97.69 201 VAL A O 1
ATOM 1466 N N . MET A 1 202 ? 24.260 7.942 -25.444 1.00 97.75 202 MET A N 1
ATOM 1467 C CA . MET A 1 202 ? 24.268 8.184 -23.999 1.00 97.75 202 MET A CA 1
ATOM 1468 C C . MET A 1 202 ? 25.397 7.436 -23.273 1.00 97.75 202 MET A C 1
ATOM 1470 O O . MET A 1 202 ? 25.847 7.877 -22.215 1.00 97.75 202 MET A O 1
ATOM 1474 N N . PHE A 1 203 ? 25.886 6.327 -23.832 1.00 98.00 203 PHE A N 1
ATOM 1475 C CA . PHE A 1 203 ? 26.901 5.482 -23.206 1.00 98.00 203 PHE A CA 1
ATOM 1476 C C . PHE A 1 203 ? 28.192 6.248 -22.881 1.00 98.00 203 PHE A C 1
ATOM 1478 O O . PHE A 1 203 ? 28.793 6.890 -23.743 1.00 98.00 203 PHE A O 1
ATOM 1485 N N . GLY A 1 204 ? 28.657 6.149 -21.634 1.00 97.81 204 GLY A N 1
ATOM 1486 C CA . GLY A 1 204 ? 29.831 6.881 -21.155 1.00 97.81 204 GLY A CA 1
ATOM 1487 C C . GLY A 1 204 ? 29.557 8.335 -20.749 1.00 97.81 204 GLY A C 1
ATOM 1488 O O . GLY A 1 204 ? 30.500 9.052 -20.415 1.00 97.81 204 GLY A O 1
ATOM 1489 N N . THR A 1 205 ? 28.295 8.775 -20.742 1.00 98.12 205 THR A N 1
ATOM 1490 C CA . THR A 1 205 ? 27.871 10.121 -20.314 1.00 98.12 205 THR A CA 1
ATOM 1491 C C . THR A 1 205 ? 27.022 10.056 -19.032 1.00 98.12 205 THR A C 1
ATOM 1493 O O . THR A 1 205 ? 26.532 8.980 -18.699 1.00 98.12 205 THR A O 1
ATOM 1496 N N . PRO A 1 206 ? 26.812 11.169 -18.301 1.00 97.31 206 PRO A N 1
ATOM 1497 C CA . PRO A 1 206 ? 25.902 11.219 -17.149 1.00 97.31 206 PRO A CA 1
ATOM 1498 C C . PRO A 1 206 ? 24.437 11.451 -17.574 1.00 97.31 206 PRO A C 1
ATOM 1500 O O . PRO A 1 206 ? 23.703 12.183 -16.912 1.00 97.31 206 PRO A O 1
ATOM 1503 N N . ASN A 1 207 ? 24.028 10.942 -18.742 1.00 97.69 207 ASN A N 1
ATOM 1504 C CA . ASN A 1 207 ? 22.663 11.121 -19.228 1.00 97.69 207 ASN A CA 1
ATOM 1505 C C . ASN A 1 207 ? 21.690 10.328 -18.344 1.00 97.69 207 ASN A C 1
ATOM 1507 O O . ASN A 1 207 ? 21.817 9.114 -18.224 1.00 97.69 207 ASN A O 1
ATOM 1511 N N . ALA A 1 208 ? 20.723 11.031 -17.755 1.00 96.38 208 ALA A N 1
ATOM 1512 C CA . ALA A 1 208 ? 19.802 10.466 -16.780 1.00 96.38 208 ALA A CA 1
ATOM 1513 C C . ALA A 1 208 ? 18.860 9.400 -17.372 1.00 96.38 208 ALA A C 1
ATOM 1515 O O . ALA A 1 208 ? 18.607 8.411 -16.688 1.00 96.38 208 ALA A O 1
ATOM 1516 N N . ASN A 1 209 ? 18.418 9.565 -18.625 1.00 96.06 209 ASN A N 1
ATOM 1517 C CA . ASN A 1 209 ? 17.535 8.612 -19.310 1.00 96.06 209 ASN A CA 1
ATOM 1518 C C . ASN A 1 209 ? 18.275 7.311 -19.629 1.00 96.06 209 ASN A C 1
ATOM 1520 O O . ASN A 1 209 ? 17.719 6.234 -19.488 1.00 96.06 209 ASN A O 1
ATOM 1524 N N . GLY A 1 210 ? 19.555 7.397 -20.001 1.00 96.94 210 GLY A N 1
ATOM 1525 C CA . GLY A 1 210 ? 20.373 6.211 -20.261 1.00 96.94 210 GLY A CA 1
ATOM 1526 C C . GLY A 1 210 ? 20.840 5.465 -19.003 1.00 96.94 210 GLY A C 1
ATOM 1527 O O . GLY A 1 210 ? 21.300 4.332 -19.127 1.00 96.94 210 GLY A O 1
ATOM 1528 N N . ASP A 1 211 ? 20.760 6.078 -17.815 1.00 97.69 211 ASP A N 1
ATOM 1529 C CA . ASP A 1 211 ? 21.053 5.459 -16.508 1.00 97.69 211 ASP A CA 1
ATOM 1530 C C . ASP A 1 211 ? 19.816 4.680 -16.037 1.00 97.69 211 ASP A C 1
ATOM 1532 O O . ASP A 1 211 ? 19.090 5.109 -15.138 1.00 97.69 211 ASP A O 1
ATOM 1536 N N . LEU A 1 212 ? 19.528 3.572 -16.729 1.00 97.50 212 LEU A N 1
ATOM 1537 C CA . LEU A 1 212 ? 18.300 2.784 -16.565 1.00 97.50 212 LEU A CA 1
ATOM 1538 C C . LEU A 1 212 ? 18.166 2.205 -15.157 1.00 97.50 212 LEU A C 1
ATOM 1540 O O . LEU A 1 212 ? 17.075 2.155 -14.602 1.00 97.50 212 LEU A O 1
ATOM 1544 N N . ASN A 1 213 ? 19.274 1.777 -14.548 1.00 96.19 213 ASN A N 1
ATOM 1545 C CA . ASN A 1 213 ? 19.227 1.229 -13.191 1.00 96.19 213 ASN A CA 1
ATOM 1546 C C . ASN A 1 213 ? 19.223 2.314 -12.097 1.00 96.19 213 ASN A C 1
ATOM 1548 O O . ASN A 1 213 ? 19.188 1.971 -10.913 1.00 96.19 213 ASN A O 1
ATOM 1552 N N . GLY A 1 214 ? 19.295 3.591 -12.486 1.00 95.81 214 GLY A N 1
ATOM 1553 C CA . GLY A 1 214 ? 19.260 4.735 -11.585 1.00 95.81 214 GLY A CA 1
ATOM 1554 C C . GLY A 1 214 ? 20.491 4.875 -10.695 1.00 95.81 214 GLY A C 1
ATOM 1555 O O . GLY A 1 214 ? 20.401 5.492 -9.639 1.00 95.81 214 GLY A O 1
ATOM 1556 N N . SER A 1 215 ? 21.647 4.326 -11.081 1.00 95.31 215 SER A N 1
ATOM 1557 C CA . SER A 1 215 ? 22.874 4.335 -10.269 1.00 95.31 215 SER A CA 1
ATOM 1558 C C . SER A 1 215 ? 23.414 5.732 -9.924 1.00 95.31 215 SER A C 1
ATOM 1560 O O . SER A 1 215 ? 24.323 5.852 -9.096 1.00 95.31 215 SER A O 1
ATOM 1562 N N . GLY A 1 216 ? 22.880 6.792 -10.541 1.00 85.88 216 GLY A N 1
ATOM 1563 C CA . GLY A 1 216 ? 23.266 8.183 -10.305 1.00 85.88 216 GLY A CA 1
ATOM 1564 C C . GLY A 1 216 ? 24.619 8.526 -10.930 1.00 85.88 216 GLY A C 1
ATOM 1565 O O . GLY A 1 216 ? 25.279 9.484 -10.516 1.00 85.88 216 GLY A O 1
ATOM 1566 N N . GLY A 1 217 ? 25.062 7.706 -11.885 1.00 87.81 217 GLY A N 1
ATOM 1567 C CA . GLY A 1 217 ? 26.414 7.696 -12.420 1.00 87.81 217 GLY A CA 1
ATOM 1568 C C . GLY A 1 217 ? 26.485 7.898 -13.929 1.00 87.81 217 GLY A C 1
ATOM 1569 O O . GLY A 1 217 ? 25.656 8.546 -14.560 1.00 87.81 217 GLY A O 1
ATOM 1570 N N . ILE A 1 218 ? 27.562 7.374 -14.508 1.00 96.25 218 ILE A N 1
ATOM 1571 C CA . ILE A 1 218 ? 27.751 7.334 -15.956 1.00 96.25 218 ILE A CA 1
ATOM 1572 C C . ILE A 1 218 ? 27.026 6.107 -16.506 1.00 96.25 218 ILE A C 1
ATOM 1574 O O . ILE A 1 218 ? 27.250 5.009 -15.991 1.00 96.25 218 ILE A O 1
ATOM 1578 N N . VAL A 1 219 ? 26.291 6.281 -17.608 1.00 98.25 219 VAL A N 1
ATOM 1579 C CA . VAL A 1 219 ? 25.688 5.183 -18.376 1.00 98.25 219 VAL A CA 1
ATOM 1580 C C . VAL A 1 219 ? 26.767 4.180 -18.766 1.00 98.25 219 VAL A C 1
ATOM 1582 O O . VAL A 1 219 ? 27.708 4.508 -19.502 1.00 98.25 219 VAL A O 1
ATOM 1585 N N . ASN A 1 220 ? 26.657 2.959 -18.259 1.00 97.44 220 ASN A N 1
ATOM 1586 C CA . ASN A 1 220 ? 27.708 1.957 -18.352 1.00 97.44 220 ASN A CA 1
ATOM 1587 C C . ASN A 1 220 ? 27.156 0.563 -18.695 1.00 97.44 220 ASN A C 1
ATOM 1589 O O . ASN A 1 220 ? 26.057 0.387 -19.220 1.00 97.44 220 ASN A O 1
ATOM 1593 N N . PHE A 1 221 ? 27.980 -0.466 -18.500 1.00 97.81 221 PHE A N 1
ATOM 1594 C CA . PHE A 1 221 ? 27.624 -1.834 -18.865 1.00 97.81 221 PHE A CA 1
ATOM 1595 C C . PHE A 1 221 ? 26.486 -2.430 -18.025 1.00 97.81 221 PHE A C 1
ATOM 1597 O O . PHE A 1 221 ? 25.855 -3.376 -18.496 1.00 97.81 221 PHE A O 1
ATOM 1604 N N . ALA A 1 222 ? 26.218 -1.900 -16.829 1.00 97.62 222 ALA A N 1
ATOM 1605 C CA . ALA A 1 222 ? 25.055 -2.274 -16.032 1.00 97.62 222 ALA A CA 1
ATOM 1606 C C . ALA A 1 222 ? 23.756 -1.818 -16.716 1.00 97.62 222 ALA A C 1
ATOM 1608 O O . ALA A 1 222 ? 22.856 -2.634 -16.905 1.00 97.62 222 ALA A O 1
ATOM 1609 N N . ASP A 1 223 ? 23.713 -0.580 -17.212 1.00 98.44 223 ASP A N 1
ATOM 1610 C CA . ASP A 1 223 ? 22.574 -0.057 -17.976 1.00 98.44 223 ASP A CA 1
ATOM 1611 C C . ASP A 1 223 ? 22.401 -0.803 -19.296 1.00 98.44 223 ASP A C 1
ATOM 1613 O O . ASP A 1 223 ? 21.296 -1.177 -19.673 1.00 98.44 223 ASP A O 1
ATOM 1617 N N . LEU A 1 224 ? 23.510 -1.141 -19.967 1.00 97.88 224 LEU A N 1
ATOM 1618 C CA . LEU A 1 224 ? 23.452 -1.949 -21.187 1.00 97.88 224 LEU A CA 1
ATOM 1619 C C . LEU A 1 224 ? 22.875 -3.349 -20.920 1.00 97.88 224 LEU A C 1
ATOM 1621 O O . LEU A 1 224 ? 22.255 -3.935 -21.809 1.00 97.88 224 LEU A O 1
ATOM 1625 N N . ALA A 1 225 ? 23.116 -3.923 -19.739 1.00 97.50 225 ALA A N 1
ATOM 1626 C CA . ALA A 1 225 ? 22.522 -5.200 -19.359 1.00 97.50 225 ALA A CA 1
ATOM 1627 C C . ALA A 1 225 ? 21.005 -5.069 -19.154 1.00 97.50 225 ALA A C 1
ATOM 1629 O O . ALA A 1 225 ? 20.273 -5.917 -19.667 1.00 97.50 225 ALA A O 1
ATOM 1630 N N . GLY A 1 226 ? 20.552 -3.991 -18.499 1.00 96.50 226 GLY A N 1
ATOM 1631 C CA . GLY A 1 226 ? 19.132 -3.640 -18.376 1.00 96.50 226 GLY A CA 1
ATOM 1632 C C . GLY A 1 226 ? 18.470 -3.451 -19.742 1.00 96.50 226 GLY A C 1
ATOM 1633 O O . GLY A 1 226 ? 17.554 -4.190 -20.093 1.00 96.50 226 GLY A O 1
ATOM 1634 N N . PHE A 1 227 ? 19.037 -2.589 -20.587 1.00 98.00 227 PHE A N 1
ATOM 1635 C CA . PHE A 1 227 ? 18.552 -2.334 -21.947 1.00 98.00 227 PHE A CA 1
ATOM 1636 C C . PHE A 1 227 ? 18.405 -3.624 -22.772 1.00 9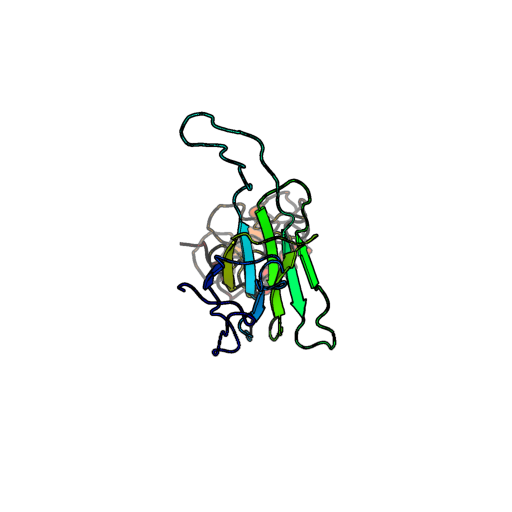8.00 227 PHE A C 1
ATOM 1638 O O . PHE A 1 227 ? 17.402 -3.857 -23.444 1.00 98.00 227 PHE A O 1
ATOM 1645 N N . LYS A 1 228 ? 19.394 -4.526 -22.704 1.00 97.69 228 LYS A N 1
ATOM 1646 C CA . LYS A 1 228 ? 19.335 -5.821 -23.406 1.00 97.69 228 LYS A CA 1
ATOM 1647 C C . LYS A 1 228 ? 18.194 -6.717 -22.930 1.00 97.69 228 LYS A C 1
ATOM 1649 O O . LYS A 1 228 ? 17.719 -7.525 -23.725 1.00 97.69 228 LYS A O 1
ATOM 1654 N N . ALA A 1 229 ? 17.787 -6.619 -21.666 1.00 97.06 229 ALA A N 1
ATOM 1655 C CA . ALA A 1 229 ? 16.662 -7.381 -21.132 1.00 97.06 229 ALA A CA 1
ATOM 1656 C C . ALA A 1 229 ? 15.303 -6.857 -21.635 1.00 97.06 229 ALA A C 1
ATOM 1658 O O . ALA A 1 229 ? 14.330 -7.621 -21.654 1.00 97.06 229 ALA A O 1
ATOM 1659 N N . LEU A 1 230 ? 15.262 -5.591 -22.063 1.00 97.56 230 LEU A N 1
ATOM 1660 C CA . LEU A 1 230 ? 14.097 -4.902 -22.624 1.00 97.56 230 LEU A CA 1
ATOM 1661 C C . LEU A 1 230 ? 14.029 -5.009 -24.157 1.00 97.56 230 LEU A C 1
ATOM 1663 O O . LEU A 1 230 ? 12.953 -4.918 -24.735 1.00 97.56 230 LEU A O 1
ATOM 1667 N N . PHE A 1 231 ? 15.151 -5.279 -24.831 1.00 97.62 231 PHE A N 1
ATOM 1668 C CA . PHE A 1 231 ? 15.201 -5.373 -26.292 1.00 97.62 231 PHE A CA 1
ATOM 1669 C C . PHE A 1 231 ? 14.194 -6.388 -26.861 1.00 97.62 231 PHE A C 1
ATOM 1671 O O . PHE A 1 231 ? 14.199 -7.571 -26.505 1.00 97.62 231 PHE A O 1
ATOM 1678 N N . GLY A 1 232 ? 13.359 -5.938 -27.797 1.00 97.38 232 GLY A N 1
ATOM 1679 C CA . GLY A 1 232 ? 12.287 -6.736 -28.391 1.00 97.38 232 GLY A CA 1
ATOM 1680 C C . GLY A 1 232 ? 10.996 -6.794 -27.565 1.00 97.38 232 GLY A C 1
ATOM 1681 O O . GLY A 1 232 ? 10.090 -7.538 -27.946 1.00 97.38 232 GLY A O 1
ATOM 1682 N N . LYS A 1 233 ? 10.889 -6.026 -26.475 1.00 96.56 233 LYS A N 1
ATOM 1683 C CA . LYS A 1 233 ? 9.676 -5.860 -25.658 1.00 96.56 233 LYS A CA 1
ATOM 1684 C C . LYS A 1 233 ? 9.164 -4.412 -25.748 1.00 96.56 233 LYS A C 1
ATOM 1686 O O . LYS A 1 233 ? 9.944 -3.538 -26.114 1.00 96.56 233 LYS A O 1
ATOM 1691 N N . PRO A 1 234 ? 7.875 -4.152 -25.477 1.00 95.94 234 PRO A N 1
ATOM 1692 C CA . PRO A 1 234 ? 7.412 -2.792 -25.186 1.00 95.94 234 PRO A CA 1
ATOM 1693 C C . PRO A 1 234 ? 8.021 -2.267 -23.866 1.00 95.94 234 PRO A C 1
ATOM 1695 O O . PRO A 1 234 ? 8.460 -3.100 -23.063 1.00 95.94 234 PRO A O 1
ATOM 1698 N N . PRO A 1 235 ? 8.034 -0.941 -23.625 1.00 95.44 235 PRO A N 1
ATOM 1699 C CA . PRO A 1 235 ? 8.358 -0.379 -22.314 1.00 95.44 235 PRO A CA 1
ATOM 1700 C C . PRO A 1 235 ? 7.315 -0.780 -21.257 1.00 95.44 235 PRO A C 1
ATOM 1702 O O . PRO A 1 235 ? 6.169 -1.125 -21.580 1.00 95.44 235 PRO A O 1
ATOM 1705 N N . GLY A 1 236 ? 7.710 -0.752 -19.985 1.00 94.81 236 GLY A N 1
ATOM 1706 C CA . GLY A 1 236 ? 6.829 -1.109 -18.875 1.00 94.81 236 GLY A CA 1
ATOM 1707 C C . GLY A 1 236 ? 6.626 -2.622 -18.702 1.00 94.81 236 GLY A C 1
ATOM 1708 O O . GLY A 1 236 ? 7.545 -3.405 -18.972 1.00 94.81 236 GLY A O 1
ATOM 1709 N N . PRO A 1 237 ? 5.433 -3.066 -18.252 1.00 96.62 237 PRO A N 1
ATOM 1710 C CA . PRO A 1 237 ? 4.171 -2.315 -18.133 1.00 96.62 237 PRO A CA 1
ATOM 1711 C C . PRO A 1 237 ? 4.162 -1.219 -17.049 1.00 96.62 237 PRO A C 1
ATOM 1713 O O . PRO A 1 237 ? 4.840 -1.343 -16.038 1.00 96.62 237 PRO A O 1
ATOM 1716 N N . SER A 1 238 ? 3.358 -0.170 -17.264 1.00 97.25 238 SER A N 1
ATOM 1717 C CA . SER A 1 238 ? 3.134 0.955 -16.340 1.00 97.25 238 SER A CA 1
ATOM 1718 C C . SER A 1 238 ? 1.635 1.164 -16.105 1.00 97.25 238 SER A C 1
ATOM 1720 O O . SER A 1 238 ? 0.826 0.974 -17.018 1.00 97.25 238 SER A O 1
ATOM 1722 N N . GLY A 1 239 ? 1.268 1.546 -14.884 1.00 97.25 239 GLY A N 1
ATOM 1723 C CA . GLY A 1 239 ? -0.079 1.943 -14.480 1.00 97.25 239 GLY A CA 1
ATOM 1724 C C . GLY A 1 239 ? -0.363 3.435 -14.619 1.00 97.25 239 GLY A C 1
ATOM 1725 O O . GLY A 1 239 ? -1.516 3.840 -14.468 1.00 97.25 239 GLY A O 1
ATOM 1726 N N . ILE A 1 240 ? 0.660 4.244 -14.910 1.00 96.56 240 ILE A N 1
ATOM 1727 C CA . ILE A 1 240 ? 0.544 5.705 -15.031 1.00 96.56 240 ILE A CA 1
ATOM 1728 C C . ILE A 1 240 ? 0.824 6.229 -16.446 1.00 96.56 240 ILE A C 1
ATOM 1730 O O . ILE A 1 240 ? 0.467 7.373 -16.736 1.00 96.56 240 ILE A O 1
ATOM 1734 N N . ALA A 1 241 ? 1.433 5.416 -17.316 1.00 93.38 241 ALA A N 1
ATOM 1735 C CA . ALA A 1 241 ? 1.646 5.760 -18.718 1.00 93.38 241 ALA A CA 1
ATOM 1736 C C . ALA A 1 241 ? 0.296 5.925 -19.467 1.00 93.38 241 ALA A C 1
ATOM 1738 O O . ALA A 1 241 ? -0.640 5.159 -19.205 1.00 93.38 241 ALA A O 1
ATOM 1739 N N . PRO A 1 242 ? 0.164 6.931 -20.358 1.00 81.12 242 PRO A N 1
ATOM 1740 C CA . PRO A 1 242 ? -1.096 7.307 -21.013 1.00 81.12 242 PRO A CA 1
ATOM 1741 C C . PRO A 1 242 ? -1.572 6.393 -22.157 1.00 81.12 242 PRO A C 1
ATOM 1743 O O . PRO A 1 242 ? -0.747 5.710 -22.801 1.00 81.12 242 PRO A O 1
#

Sequence (242 aa):
GGEQASTEDGNAAGSVSGRGFDYDPAFGGASGSNSAGTYPLPIDVKPRLLTAALVWNLDINGGTATNFNPAATLRDLNLEVIDLAVAGSPVISASQSTIENTENIWMVVPAGAHYALRVTRVGSFKWDYGLAWQLLADTDADGAYDEQDNCIDVANGPLLPDVGGNSQRDTDGDGYGNICDGDLDNSGGIVNFADLAAFKVMFGTPNANGDLNGSGGIVNFADLAGFKALFGKPPGPSGIAP

Foldseek 3Di:
DEEAFFVVVPRPVLADEQWYKYKDAWEFAPPPHHQKGKHWHDAAQAKWKKKKKKAFDWDQPQPDPVDGGRDTHQWFKKKFKFFPVDPPGDTPDIFGDPPDRMGIDTAMDGHRTRIIIMMHGDDGDIGMMMMTMHIADQHCRQRQGQLRALASPDHCAQNGHFLCNHHRDDPVPQSHQLLQDQPLVPPQDQNEVVSVVSLVVQAQHQDQSLPSRRNSDGNYVVSVVSNVVRHRHGGHPHNGRD

Nearest PDB structures (foldseek):
  8u5b-assembly1_B  TM=6.471E-01  e=1.986E-04  Clostridium perfringens
  1pm4-assembly1_C  TM=4.740E-01  e=1.288E-04  Yersinia pseudotuberculosis
  6lap-assembly1_A  TM=4.651E-01  e=1.257E-02  Echovirus E11
  3s30-assembly1_A  TM=3.887E-01  e=5.555E-02  Phocaeicola vulgatus ATCC 8482
  6tjy-assembly1_G  TM=3.403E-01  e=2.812E-02  Influenza A virus (A/harbour seal/Germany/1/2014(H10N7))

Radius of gyration: 24.14 Å; Cα contacts (8 Å, |Δi|>4): 610; chains: 1; bounding box: 56×46×65 Å

Mean predicted aligned error: 4.12 Å

Secondary structure (DSSP, 8-state):
--B---TTTT-TTSS--SEEEEEEEEESBSTT-BS-EEEEPP--SS-EEEEEEEE---EE---BTTB----EE--EEEEEEEETTSTT--EEEEE--SS-SEEEEEEEE-TT--EEEEEEEES-B-EEEEEEEEEEE-SS-SSS-TTT-SSTTS--SSSS--TTS-SS--SS-SSS-TTT---TT--SS---HHHHHHHHHHTTS--TTT-TT--SS---HHHHHHHHHHTTS-S---SS--